Protein AF-A0A6V8HAI7-F1 (afdb_monomer_lite)

Sequence (210 aa):
MGDTAFWTPELFMAELDNLRDVLGIENFDLLGYSWGGMLAAHPVSLTRWMKSTNELLKGLPAEIQETIRVCEEEDKTHSSEFEAAANEFNKRFSCRLDTTPRELIAAIQDATKDPTVQMTMFGLSDFNVTGSLRTLSLEDDLKKLTAEVVPGGILLMNGYFDVAQDDCMLPFFTEPSAKVKWIRFGLSSHCPQLEETEKFVTALGKFLQD

Foldseek 3Di:
DDDLVQLDLVNVVVVVVVVCVVVVPPDDDQDAADVGVCSVLVFDALVLLLVLLVVLLVVDPPVLSVLCVVCVVVVVCVDPSVVVSLVVSCCQAPWVDPDDDPVVVVVVVVCVVPVRNVCAAARDHSNDGPHPCNHDGPLLSLQVQECVNCVLFEEAEAEPRHSCDCSNCVSNCPRYNGDYDYDYHDQGHSPCCVRVVVVVCVSVVVSVVD

Structure (mmCIF, N/CA/C/O backbone):
data_AF-A0A6V8HAI7-F1
#
_entry.id   AF-A0A6V8HAI7-F1
#
loop_
_atom_site.group_PDB
_atom_site.id
_atom_site.type_symbol
_atom_site.label_atom_id
_atom_site.label_alt_id
_atom_site.label_comp_id
_atom_site.label_asym_id
_atom_site.label_entity_id
_atom_site.label_seq_id
_atom_site.pdbx_PDB_ins_code
_atom_site.Cartn_x
_atom_site.Cartn_y
_atom_site.Cartn_z
_atom_site.occupancy
_atom_site.B_iso_or_equiv
_atom_site.auth_seq_id
_atom_site.auth_comp_id
_atom_site.auth_asym_id
_atom_site.auth_atom_id
_atom_site.pdbx_PDB_model_num
ATOM 1 N N . MET A 1 1 ? -6.303 -12.133 -18.168 1.00 70.50 1 MET A N 1
ATOM 2 C CA . MET A 1 1 ? -7.129 -11.086 -17.530 1.00 70.50 1 MET A CA 1
ATOM 3 C C . MET A 1 1 ? -8.468 -11.716 -17.179 1.00 70.50 1 MET A C 1
ATOM 5 O O . MET A 1 1 ? -8.999 -12.436 -18.016 1.00 70.50 1 MET A O 1
ATOM 9 N N . GLY A 1 2 ? -8.933 -11.551 -15.946 1.00 87.38 2 GLY A N 1
ATOM 10 C CA . GLY A 1 2 ? -10.200 -12.079 -15.434 1.00 87.38 2 GLY A CA 1
ATOM 11 C C . GLY A 1 2 ? -11.368 -11.107 -15.626 1.00 87.38 2 GLY A C 1
ATOM 12 O O . GLY A 1 2 ? -11.238 -10.095 -16.311 1.00 87.38 2 GLY A O 1
ATOM 13 N N . ASP A 1 3 ? -12.514 -11.429 -15.024 1.00 94.06 3 ASP A N 1
ATOM 14 C CA . ASP A 1 3 ? -13.743 -10.631 -15.113 1.00 94.06 3 ASP A CA 1
ATOM 15 C C . ASP A 1 3 ? -13.700 -9.416 -14.169 1.00 94.06 3 ASP A C 1
ATOM 17 O O . ASP A 1 3 ? -13.734 -9.556 -12.946 1.00 94.06 3 ASP A O 1
ATOM 21 N N . THR A 1 4 ? -13.642 -8.210 -14.740 1.00 92.56 4 THR A N 1
ATOM 22 C CA . THR A 1 4 ? -13.599 -6.948 -13.985 1.00 92.56 4 THR A CA 1
ATOM 23 C C . THR A 1 4 ? -14.922 -6.590 -13.310 1.00 92.56 4 THR A C 1
ATOM 25 O O . THR A 1 4 ? -14.922 -5.738 -12.428 1.00 92.56 4 THR A O 1
ATOM 28 N N . ALA A 1 5 ? -16.046 -7.179 -13.731 1.00 93.81 5 ALA A N 1
ATOM 29 C CA . ALA A 1 5 ? -17.335 -7.000 -13.062 1.00 93.81 5 ALA A CA 1
ATOM 30 C C . ALA A 1 5 ? -17.474 -7.920 -11.839 1.00 93.81 5 ALA A C 1
ATOM 32 O O . ALA A 1 5 ? -18.237 -7.614 -10.926 1.00 93.81 5 ALA A O 1
ATOM 33 N N . PHE A 1 6 ? -16.731 -9.029 -11.817 1.00 96.12 6 PHE A N 1
ATOM 34 C CA . PHE A 1 6 ? -16.677 -9.947 -10.685 1.00 96.12 6 PHE A CA 1
ATOM 35 C C . PHE A 1 6 ? -15.671 -9.477 -9.625 1.00 96.12 6 PHE A C 1
ATOM 37 O O . PHE A 1 6 ? -16.020 -9.331 -8.455 1.00 96.12 6 PHE A O 1
ATOM 44 N N . TRP A 1 7 ? -14.430 -9.199 -10.035 1.00 95.44 7 TRP A N 1
ATOM 45 C CA . TRP A 1 7 ? -13.347 -8.804 -9.132 1.00 95.44 7 TRP A CA 1
ATOM 46 C C . TRP A 1 7 ? -13.456 -7.329 -8.728 1.00 95.44 7 TRP A C 1
ATOM 48 O O . TRP A 1 7 ? -12.935 -6.438 -9.404 1.00 95.44 7 TRP A O 1
ATOM 58 N N . THR A 1 8 ? -14.143 -7.085 -7.613 1.00 92.31 8 THR A N 1
ATOM 59 C CA . THR A 1 8 ? -14.493 -5.749 -7.107 1.00 92.31 8 THR A CA 1
ATOM 60 C C . THR A 1 8 ? -14.122 -5.593 -5.627 1.00 92.31 8 THR A C 1
ATOM 62 O O . THR A 1 8 ? -14.069 -6.594 -4.912 1.00 92.31 8 THR A O 1
ATOM 65 N N . PRO A 1 9 ? -13.861 -4.368 -5.131 1.00 90.44 9 PRO A N 1
ATOM 66 C CA . PRO A 1 9 ? -13.681 -4.129 -3.695 1.00 90.44 9 PRO A CA 1
ATOM 67 C C . PRO A 1 9 ? -14.856 -4.657 -2.857 1.00 90.44 9 PRO A C 1
ATOM 69 O O . PRO A 1 9 ? -14.648 -5.255 -1.802 1.00 90.44 9 PRO A O 1
ATOM 72 N N . GLU A 1 10 ? -16.082 -4.506 -3.361 1.00 91.06 10 GLU A N 1
ATOM 73 C CA . GLU A 1 10 ? -17.314 -4.949 -2.708 1.00 91.06 10 GLU A CA 1
ATOM 74 C C . GLU A 1 10 ? -17.349 -6.469 -2.501 1.00 91.06 10 GLU A C 1
ATOM 76 O O . GLU A 1 10 ? -17.837 -6.928 -1.468 1.00 91.06 10 GLU A O 1
ATOM 81 N N . LEU A 1 11 ? -16.790 -7.253 -3.434 1.00 95.06 11 LEU A N 1
ATOM 82 C CA . LEU A 1 11 ? -16.655 -8.704 -3.278 1.00 95.06 11 LEU A CA 1
ATOM 83 C C . LEU A 1 11 ? -15.816 -9.057 -2.041 1.00 95.06 11 LEU A C 1
ATOM 85 O O . LEU A 1 11 ? -16.226 -9.906 -1.252 1.00 95.06 11 LEU A O 1
ATOM 89 N N . PHE A 1 12 ? -14.669 -8.400 -1.849 1.00 94.62 12 PHE A N 1
ATOM 90 C CA . PHE A 1 12 ? -13.782 -8.688 -0.715 1.00 94.62 12 PHE A CA 1
ATOM 91 C C . PHE A 1 12 ? -14.348 -8.185 0.616 1.00 94.62 12 PHE A C 1
ATOM 93 O O . PHE A 1 12 ? -14.141 -8.822 1.646 1.00 94.62 12 PHE A O 1
ATOM 100 N N . MET A 1 13 ? -15.105 -7.082 0.608 1.00 91.75 13 MET A N 1
ATOM 101 C CA . MET A 1 13 ? -15.837 -6.638 1.800 1.00 91.75 13 MET A CA 1
ATOM 102 C C . MET A 1 13 ? -16.928 -7.641 2.191 1.00 91.75 13 MET A C 1
ATOM 104 O O . MET A 1 13 ? -17.030 -8.005 3.360 1.00 91.75 13 MET A O 1
ATOM 108 N N . ALA A 1 14 ? -17.683 -8.158 1.215 1.00 95.50 14 ALA A N 1
ATOM 109 C CA . ALA A 1 14 ? -18.679 -9.199 1.461 1.00 95.50 14 ALA A CA 1
ATOM 110 C C . ALA A 1 14 ? -18.043 -10.513 1.952 1.00 95.50 14 ALA A C 1
ATOM 112 O O . ALA A 1 14 ? -18.618 -11.199 2.797 1.00 95.50 14 ALA A O 1
ATOM 113 N N . GLU A 1 15 ? -16.851 -10.865 1.459 1.00 96.94 15 GLU A N 1
ATOM 114 C CA . GLU A 1 15 ? -16.087 -12.017 1.950 1.00 96.94 15 GLU A CA 1
ATOM 115 C C . GLU A 1 15 ? -15.651 -11.835 3.412 1.00 96.94 15 GLU A C 1
ATOM 117 O O . GLU A 1 15 ? -15.816 -12.759 4.214 1.00 96.94 15 GLU A O 1
ATOM 122 N N . LEU A 1 16 ? -15.153 -10.649 3.779 1.00 94.94 16 LEU A N 1
ATOM 123 C CA . LEU A 1 16 ? -14.789 -10.320 5.159 1.00 94.94 16 LEU A CA 1
ATOM 124 C C . LEU A 1 16 ? -16.003 -10.388 6.097 1.00 94.94 16 LEU A C 1
ATOM 126 O O . LEU A 1 16 ? -15.910 -10.985 7.171 1.00 94.94 16 LEU A O 1
ATOM 130 N N . ASP A 1 17 ? -17.140 -9.823 5.686 1.00 94.75 17 ASP A N 1
ATOM 131 C CA . ASP A 1 17 ? -18.388 -9.891 6.451 1.00 94.75 17 ASP A CA 1
ATOM 132 C C . ASP A 1 17 ? -18.853 -11.343 6.633 1.00 94.75 17 ASP A C 1
ATOM 134 O O . ASP A 1 17 ? -19.148 -11.765 7.751 1.00 94.75 17 ASP A O 1
ATOM 138 N N . ASN A 1 18 ? -18.822 -12.151 5.570 1.00 97.94 18 ASN A N 1
ATOM 139 C CA . ASN A 1 18 ? -19.161 -13.571 5.650 1.00 97.94 18 ASN A CA 1
ATOM 140 C C . ASN A 1 18 ? -18.220 -14.343 6.592 1.00 97.94 18 ASN A C 1
ATOM 142 O O . ASN A 1 18 ? -18.676 -15.176 7.377 1.00 97.94 18 ASN A O 1
ATOM 146 N N . LEU A 1 19 ? -16.910 -14.080 6.540 1.00 97.56 19 LEU A N 1
ATOM 147 C CA . LEU A 1 19 ? -15.941 -14.711 7.440 1.00 97.56 19 LEU A CA 1
ATOM 148 C C . LEU A 1 19 ? -16.248 -14.372 8.903 1.00 97.56 19 LEU A C 1
ATOM 150 O O . LEU A 1 19 ? -16.238 -15.258 9.761 1.00 97.56 19 LEU A O 1
ATOM 154 N N . ARG A 1 20 ? -16.543 -13.100 9.179 1.00 96.69 20 ARG A N 1
ATOM 155 C CA . ARG A 1 20 ? -16.909 -12.613 10.509 1.00 96.69 20 ARG A CA 1
ATOM 156 C C . ARG A 1 20 ? -18.148 -13.328 11.045 1.00 96.69 20 ARG A C 1
ATOM 158 O O . ARG A 1 20 ? -18.124 -13.816 12.178 1.00 96.69 20 ARG A O 1
ATOM 165 N N . ASP A 1 21 ? -19.185 -13.434 10.221 1.00 97.56 21 ASP A N 1
ATOM 166 C CA . ASP A 1 21 ? -20.454 -14.064 10.586 1.00 97.56 21 ASP A CA 1
ATOM 167 C C . ASP A 1 21 ? -20.279 -15.563 10.871 1.00 97.56 21 ASP A C 1
ATOM 169 O O . ASP A 1 21 ? -20.782 -16.073 11.873 1.00 97.56 21 ASP A O 1
ATOM 173 N N . VAL A 1 22 ? -19.506 -16.271 10.039 1.00 98.19 22 VAL A N 1
ATOM 174 C CA . VAL A 1 22 ? -19.215 -17.705 10.225 1.00 98.19 22 VAL A CA 1
ATOM 175 C C . VAL A 1 22 ? -18.407 -17.964 11.498 1.00 98.19 22 VAL A C 1
ATOM 177 O O . VAL A 1 22 ? -18.636 -18.969 12.176 1.00 98.19 22 VAL A O 1
ATOM 180 N N . LEU A 1 23 ? -17.465 -17.081 11.835 1.00 98.19 23 LEU A N 1
ATOM 181 C CA . LEU A 1 23 ? -16.645 -17.205 13.041 1.00 98.19 23 LEU A CA 1
ATOM 182 C C . LEU A 1 23 ? -17.338 -16.674 14.307 1.00 98.19 23 LEU A C 1
ATOM 184 O O . LEU A 1 23 ? -16.833 -16.906 15.406 1.00 98.19 23 LEU A O 1
ATOM 188 N N . GLY A 1 24 ? -18.477 -15.984 14.177 1.00 97.94 24 GLY A N 1
ATOM 189 C CA . GLY A 1 24 ? -19.199 -15.379 15.299 1.00 97.94 24 GLY A CA 1
ATOM 190 C C . GLY A 1 24 ? -18.424 -14.244 15.978 1.00 97.94 24 GLY A C 1
ATOM 191 O O . GLY A 1 24 ? -18.507 -14.084 17.196 1.00 97.94 24 GLY A O 1
ATOM 192 N N . ILE A 1 25 ? -17.627 -13.490 15.216 1.00 97.31 25 ILE A N 1
ATOM 193 C CA . ILE A 1 25 ? -16.790 -12.404 15.741 1.00 97.31 25 ILE A CA 1
ATOM 194 C C . ILE A 1 25 ? -17.560 -11.088 15.638 1.00 97.31 25 ILE A C 1
ATOM 196 O O . ILE A 1 25 ? -17.623 -10.483 14.582 1.00 97.31 25 ILE A O 1
ATOM 200 N N . GLU A 1 26 ? -18.141 -10.602 16.729 1.00 93.81 26 GLU A N 1
ATOM 201 C CA . GLU A 1 26 ? -18.889 -9.333 16.679 1.00 93.81 26 GLU A CA 1
ATOM 202 C C . GLU A 1 26 ? -17.979 -8.100 16.763 1.00 93.81 26 GLU A C 1
ATOM 204 O O . GLU A 1 26 ? -18.241 -7.087 16.122 1.00 93.81 26 GLU A O 1
ATOM 209 N N . ASN A 1 27 ? -16.896 -8.194 17.539 1.00 92.38 27 ASN A N 1
ATOM 210 C CA . ASN A 1 27 ? -15.954 -7.104 17.782 1.00 92.38 27 ASN A CA 1
ATOM 211 C C . ASN A 1 27 ? -14.538 -7.574 17.457 1.00 92.38 27 ASN A C 1
ATOM 213 O O . ASN A 1 27 ? -14.131 -8.654 17.893 1.00 92.38 27 ASN A O 1
ATOM 217 N N . PHE A 1 28 ? -13.795 -6.771 16.702 1.00 94.38 28 PHE A N 1
ATOM 218 C CA . PHE A 1 28 ? -12.446 -7.100 16.260 1.00 94.38 28 PHE A CA 1
ATOM 219 C C . PHE A 1 28 ? -11.640 -5.839 15.957 1.00 94.38 28 PHE A C 1
ATOM 221 O O . PHE A 1 28 ? -12.198 -4.809 15.580 1.00 94.38 28 PHE A O 1
ATOM 228 N N . ASP A 1 29 ? -10.322 -5.966 16.062 1.00 95.12 29 ASP A N 1
ATOM 229 C CA . ASP A 1 29 ? -9.376 -5.025 15.476 1.00 95.12 29 ASP A CA 1
ATOM 230 C C . ASP A 1 29 ? -9.030 -5.480 14.054 1.00 95.12 29 ASP A C 1
ATOM 232 O O . ASP A 1 29 ? -8.824 -6.672 13.804 1.00 95.12 29 ASP A O 1
ATOM 236 N N . LEU A 1 30 ? -8.945 -4.538 13.113 1.00 94.88 30 LEU A N 1
ATOM 237 C CA . LEU A 1 30 ? -8.619 -4.825 11.717 1.00 94.88 30 LEU A CA 1
ATOM 238 C C . LEU A 1 30 ? -7.236 -4.276 11.362 1.00 94.88 30 LEU A C 1
ATOM 240 O O . LEU A 1 30 ? -7.028 -3.065 11.322 1.00 94.88 30 LEU A O 1
ATOM 244 N N . LEU A 1 31 ? -6.293 -5.172 11.061 1.00 95.88 31 LEU A N 1
ATOM 245 C CA . LEU A 1 31 ? -4.986 -4.815 10.512 1.00 95.88 31 LEU A CA 1
ATOM 246 C C . LEU A 1 31 ? -4.970 -5.086 9.007 1.00 95.88 31 LEU A C 1
ATOM 248 O O . LEU A 1 31 ? -4.925 -6.237 8.577 1.00 95.88 31 LEU A O 1
ATOM 252 N N . GLY A 1 32 ? -4.966 -4.019 8.213 1.00 94.62 32 GLY A N 1
ATOM 253 C CA . GLY A 1 32 ? -4.795 -4.094 6.767 1.00 94.62 32 GLY A CA 1
ATOM 254 C C . GLY A 1 32 ? -3.367 -3.754 6.340 1.00 94.62 32 GLY A C 1
ATOM 255 O O . GLY A 1 32 ? -2.756 -2.824 6.863 1.00 94.62 32 GLY A O 1
ATOM 256 N N . TYR A 1 33 ? -2.842 -4.494 5.365 1.00 93.69 33 TYR A N 1
ATOM 257 C CA . TYR A 1 33 ? -1.524 -4.273 4.769 1.00 93.69 33 TYR A CA 1
ATOM 258 C C . TYR A 1 33 ? -1.656 -4.027 3.264 1.00 93.69 33 TYR A C 1
ATOM 260 O O . TYR A 1 33 ? -2.354 -4.784 2.587 1.00 93.69 33 TYR A O 1
ATOM 268 N N . SER A 1 34 ? -0.988 -2.996 2.736 1.00 92.69 34 SER A N 1
ATOM 269 C CA . SER A 1 34 ? -1.050 -2.629 1.312 1.00 92.69 34 SER A CA 1
ATOM 270 C C . SER A 1 34 ? -2.505 -2.475 0.825 1.00 92.69 34 SER A C 1
ATOM 272 O O . SER A 1 34 ? -3.281 -1.755 1.459 1.00 92.69 34 SER A O 1
ATOM 274 N N . TRP A 1 35 ? -2.913 -3.190 -0.231 1.00 91.56 35 TRP A N 1
ATOM 275 C CA . TRP A 1 35 ? -4.309 -3.306 -0.673 1.00 91.56 35 TRP A CA 1
ATOM 276 C C . TRP A 1 35 ? -5.284 -3.601 0.477 1.00 91.56 35 TRP A C 1
ATOM 278 O O . TRP A 1 35 ? -6.339 -2.981 0.557 1.00 91.56 35 TRP A O 1
ATOM 288 N N . GLY A 1 36 ? -4.922 -4.479 1.416 1.00 92.12 36 GLY A N 1
ATOM 289 C CA . GLY A 1 36 ? -5.759 -4.784 2.577 1.00 92.12 36 GLY A CA 1
ATOM 290 C C . GLY A 1 36 ? -5.959 -3.587 3.512 1.00 92.12 36 GLY A C 1
ATOM 291 O O . GLY A 1 36 ? -7.006 -3.476 4.136 1.00 92.12 36 GLY A O 1
ATOM 292 N N . GLY A 1 37 ? -4.991 -2.667 3.593 1.00 89.94 37 GLY A N 1
ATOM 293 C CA . GLY A 1 37 ? -5.135 -1.401 4.323 1.00 89.94 37 GLY A CA 1
ATOM 294 C C . GLY A 1 37 ? -6.094 -0.442 3.623 1.00 89.94 37 GLY A C 1
ATOM 295 O O . GLY A 1 37 ? -6.936 0.180 4.271 1.00 89.94 37 GLY A O 1
ATOM 296 N N . MET A 1 38 ? -6.012 -0.381 2.293 1.00 86.38 38 MET A N 1
ATOM 297 C CA . MET A 1 38 ? -6.945 0.399 1.480 1.00 86.38 38 MET A CA 1
ATOM 298 C C . MET A 1 38 ? -8.375 -0.152 1.571 1.00 86.38 38 MET A C 1
ATOM 300 O O . MET A 1 38 ? -9.329 0.608 1.709 1.00 86.38 38 MET A O 1
ATOM 304 N N . LEU A 1 39 ? -8.522 -1.479 1.558 1.00 86.62 39 LEU A N 1
ATOM 305 C CA . LEU A 1 39 ? -9.804 -2.155 1.730 1.00 86.62 39 LEU A CA 1
ATOM 306 C C . LEU A 1 39 ? -10.378 -1.917 3.137 1.00 86.62 39 LEU A C 1
ATOM 308 O O . LEU A 1 39 ? -11.538 -1.546 3.266 1.00 86.62 39 LEU A O 1
ATOM 312 N N . ALA A 1 40 ? -9.554 -2.060 4.182 1.00 84.00 40 ALA A N 1
ATOM 313 C CA . ALA A 1 40 ? -9.970 -1.936 5.581 1.00 84.00 40 ALA A CA 1
ATOM 314 C C . ALA A 1 40 ? -10.548 -0.561 5.932 1.00 84.00 40 ALA A C 1
ATOM 316 O O . ALA A 1 40 ? -11.531 -0.463 6.660 1.00 84.00 40 ALA A O 1
ATOM 317 N N . ALA A 1 41 ? -9.936 0.507 5.429 1.00 73.69 41 ALA A N 1
ATOM 318 C CA . ALA A 1 41 ? -10.437 1.855 5.663 1.00 73.69 41 ALA A CA 1
ATOM 319 C C . ALA A 1 41 ? -11.530 2.252 4.647 1.00 73.69 41 ALA A C 1
ATOM 321 O O . ALA A 1 41 ? -12.191 3.274 4.836 1.00 73.69 41 ALA A O 1
ATOM 322 N N . HIS A 1 42 ? -11.676 1.492 3.553 1.00 66.75 42 HIS A N 1
ATOM 323 C CA . HIS A 1 42 ? -12.449 1.823 2.355 1.00 66.75 42 HIS A CA 1
ATOM 324 C C . HIS A 1 42 ? -11.940 2.969 1.427 1.00 66.75 42 HIS A C 1
ATOM 326 O O . HIS A 1 42 ? -12.660 3.290 0.478 1.00 66.75 42 HIS A O 1
ATOM 332 N N . PRO A 1 43 ? -10.745 3.592 1.577 1.00 62.06 43 PRO A N 1
ATOM 333 C CA . PRO A 1 43 ? -10.225 4.574 0.645 1.00 62.06 43 PRO A CA 1
ATOM 334 C C . PRO A 1 43 ? -9.166 3.965 -0.262 1.00 62.06 43 PRO A C 1
ATOM 336 O O . PRO A 1 43 ? -8.175 3.355 0.139 1.00 62.06 43 PRO A O 1
ATOM 339 N N . VAL A 1 44 ? -9.336 4.218 -1.539 1.00 65.81 44 VAL A N 1
ATOM 340 C CA . VAL A 1 44 ? -8.359 3.843 -2.536 1.00 65.81 44 VAL A CA 1
ATOM 341 C C . VAL A 1 44 ? -8.250 5.031 -3.466 1.00 65.81 44 VAL A C 1
ATOM 343 O O . VAL A 1 44 ? -9.274 5.457 -3.969 1.00 65.81 44 VAL A O 1
ATOM 346 N N . SER A 1 45 ? -7.055 5.570 -3.691 1.00 83.19 45 SER A N 1
ATOM 347 C CA . SER A 1 45 ? -6.803 6.546 -4.756 1.00 83.19 45 SER A CA 1
ATOM 348 C C . SER A 1 45 ? -5.622 6.064 -5.573 1.00 83.19 45 SER A C 1
ATOM 350 O O . SER A 1 45 ? -4.474 6.433 -5.312 1.00 83.19 45 SER A O 1
ATOM 352 N N . LEU A 1 46 ? -5.888 5.203 -6.561 1.00 87.44 46 LEU A N 1
ATOM 353 C CA . LEU A 1 46 ? -4.808 4.696 -7.417 1.00 87.44 46 LEU A CA 1
ATOM 354 C C . LEU A 1 46 ? -4.201 5.807 -8.267 1.00 87.44 46 LEU A C 1
ATOM 356 O O . LEU A 1 46 ? -3.027 5.736 -8.611 1.00 87.44 46 LEU A O 1
ATOM 360 N N . THR A 1 47 ? -4.951 6.874 -8.535 1.00 87.38 47 THR A N 1
ATOM 361 C CA . THR A 1 47 ? -4.412 8.081 -9.166 1.00 87.38 47 THR A CA 1
ATOM 362 C C . THR A 1 47 ? -3.310 8.707 -8.309 1.00 87.38 47 THR A C 1
ATOM 364 O O . THR A 1 47 ? -2.241 9.042 -8.825 1.00 87.38 47 THR A O 1
ATOM 367 N N . ARG A 1 48 ? -3.535 8.848 -6.994 1.00 89.81 48 ARG A N 1
ATOM 368 C CA . ARG A 1 48 ? -2.527 9.387 -6.071 1.00 89.81 48 ARG A CA 1
ATOM 369 C C . ARG A 1 48 ? -1.366 8.416 -5.876 1.00 89.81 48 ARG A C 1
ATOM 371 O O . ARG A 1 48 ? -0.216 8.850 -5.904 1.00 89.81 48 ARG A O 1
ATOM 378 N N . TRP A 1 49 ? -1.667 7.123 -5.758 1.00 91.81 49 TRP A N 1
ATOM 379 C CA . TRP A 1 49 ? -0.669 6.056 -5.701 1.00 91.81 49 TRP A CA 1
ATOM 380 C C . TRP A 1 49 ? 0.286 6.121 -6.891 1.00 91.81 49 TRP A C 1
ATOM 382 O O . TRP A 1 49 ? 1.480 6.329 -6.700 1.00 91.81 49 TRP A O 1
ATOM 392 N N . MET A 1 50 ? -0.250 6.050 -8.115 1.00 92.50 50 MET A N 1
ATOM 393 C CA . MET A 1 50 ? 0.533 6.098 -9.349 1.00 92.50 50 MET A CA 1
ATOM 394 C C . MET A 1 50 ? 1.342 7.386 -9.459 1.00 92.50 50 MET A C 1
ATOM 396 O O . MET A 1 50 ? 2.503 7.343 -9.851 1.00 92.50 50 MET A O 1
ATOM 400 N N . LYS A 1 51 ? 0.775 8.540 -9.089 1.00 92.38 51 LYS A N 1
ATOM 401 C CA . LYS A 1 51 ? 1.534 9.798 -9.050 1.00 92.38 51 LYS A CA 1
ATOM 402 C C . LYS A 1 51 ? 2.747 9.668 -8.124 1.00 92.38 51 LYS A C 1
ATOM 404 O O . LYS A 1 51 ? 3.857 9.995 -8.531 1.00 92.38 51 LYS A O 1
ATOM 409 N N . SER A 1 52 ? 2.545 9.175 -6.905 1.00 93.31 52 SER A N 1
ATOM 410 C CA . SER A 1 52 ? 3.615 9.010 -5.920 1.00 93.31 52 SER A CA 1
ATOM 411 C C . SER A 1 52 ? 4.696 8.031 -6.383 1.00 93.31 52 SER A C 1
ATOM 413 O O . SER A 1 52 ? 5.887 8.326 -6.300 1.00 93.31 52 SER A O 1
ATOM 415 N N . THR A 1 53 ? 4.305 6.872 -6.903 1.00 95.19 53 THR A N 1
ATOM 416 C CA . THR A 1 53 ? 5.242 5.832 -7.345 1.00 95.19 53 THR A CA 1
ATOM 417 C C . THR A 1 53 ? 5.996 6.245 -8.609 1.00 95.19 53 THR A C 1
ATOM 419 O O . THR A 1 53 ? 7.185 5.949 -8.721 1.00 95.19 53 THR A O 1
ATOM 422 N N . ASN A 1 54 ? 5.384 7.031 -9.501 1.00 95.75 54 ASN A N 1
ATOM 423 C CA . ASN A 1 54 ? 6.087 7.664 -10.622 1.00 95.75 54 ASN A CA 1
ATOM 424 C C . ASN A 1 54 ? 7.106 8.722 -10.161 1.00 95.75 54 ASN A C 1
ATOM 426 O O . ASN A 1 54 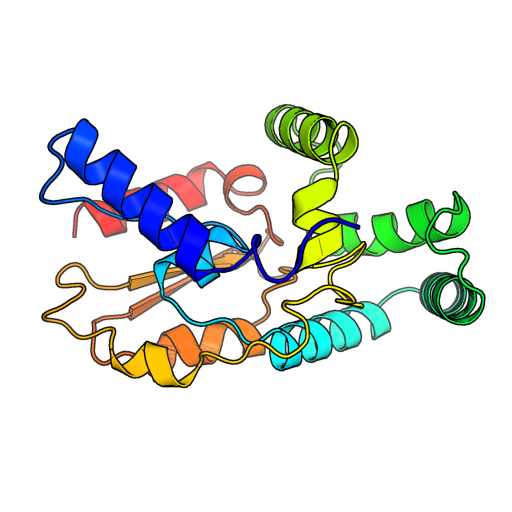? 8.170 8.837 -10.766 1.00 95.75 54 ASN A O 1
ATOM 430 N N . GLU A 1 55 ? 6.844 9.478 -9.088 1.00 96.69 55 GLU A N 1
ATOM 431 C CA . GLU A 1 55 ? 7.865 10.374 -8.517 1.00 96.69 55 GLU A CA 1
ATOM 432 C C . GLU A 1 55 ? 9.046 9.594 -7.917 1.00 96.69 55 GLU A C 1
ATOM 434 O O . GLU A 1 55 ? 10.198 9.987 -8.103 1.00 96.69 55 GLU A O 1
ATOM 439 N N . LEU A 1 56 ? 8.793 8.455 -7.263 1.00 97.00 56 LEU A N 1
ATOM 440 C CA . LEU A 1 56 ? 9.861 7.564 -6.790 1.00 97.00 56 LEU A CA 1
ATOM 441 C C . LEU A 1 56 ? 10.668 6.966 -7.950 1.00 97.00 56 LEU A C 1
ATOM 443 O O . LEU A 1 56 ? 11.897 6.895 -7.876 1.00 97.00 56 LEU A O 1
ATOM 447 N N . LEU A 1 57 ? 9.992 6.583 -9.038 1.00 97.00 57 LEU A N 1
ATOM 448 C CA . LEU A 1 57 ? 10.616 6.027 -10.238 1.00 97.00 57 LEU A CA 1
ATOM 449 C C . LEU A 1 57 ? 11.641 6.998 -10.847 1.00 97.00 57 LEU A C 1
ATOM 451 O O . LEU A 1 57 ? 12.738 6.578 -11.216 1.00 97.00 57 LEU A O 1
ATOM 455 N N . LYS A 1 58 ? 11.345 8.305 -10.856 1.00 96.88 58 LYS A N 1
ATOM 456 C CA . LYS A 1 58 ? 12.277 9.356 -11.315 1.00 96.88 58 LYS A CA 1
ATOM 457 C C . LYS A 1 58 ? 13.576 9.428 -10.507 1.00 96.88 58 LYS A C 1
ATOM 459 O O . LYS A 1 58 ? 14.560 9.989 -10.988 1.00 96.88 58 LYS A O 1
ATOM 464 N N . GLY A 1 59 ? 13.591 8.883 -9.289 1.00 95.69 59 GLY A N 1
ATOM 465 C CA . GLY A 1 59 ? 14.777 8.797 -8.437 1.00 95.69 59 GLY A CA 1
ATOM 466 C C . GLY A 1 59 ? 15.721 7.636 -8.773 1.00 95.69 59 GLY A C 1
ATOM 467 O O . GLY A 1 59 ? 16.811 7.562 -8.202 1.00 95.69 59 GLY A O 1
ATOM 468 N N . LEU A 1 60 ? 15.335 6.720 -9.667 1.00 96.94 60 LEU A N 1
ATOM 469 C CA . LEU A 1 60 ? 16.183 5.601 -10.093 1.00 96.94 60 LEU A CA 1
ATOM 470 C C . LEU A 1 60 ? 17.252 6.036 -11.113 1.00 96.94 60 LEU A C 1
ATOM 472 O O . LEU A 1 60 ? 17.161 7.123 -11.681 1.00 96.94 60 LEU A O 1
ATOM 476 N N . PRO A 1 61 ? 18.277 5.211 -11.398 1.00 98.19 61 PRO A N 1
ATOM 477 C CA . PRO A 1 61 ? 19.199 5.482 -12.500 1.00 98.19 61 PRO A CA 1
ATOM 478 C C . PRO A 1 61 ? 18.463 5.647 -13.839 1.00 98.19 61 PRO A C 1
ATOM 480 O O . PRO A 1 61 ? 17.521 4.910 -14.122 1.00 98.19 61 PRO A O 1
ATOM 483 N N . ALA A 1 62 ? 18.920 6.580 -14.680 1.00 98.06 62 ALA A N 1
ATOM 484 C CA . ALA A 1 62 ? 18.257 6.916 -15.946 1.00 98.06 62 ALA A CA 1
ATOM 485 C C . ALA A 1 62 ? 18.075 5.707 -16.887 1.00 98.06 62 ALA A C 1
ATOM 487 O O . ALA A 1 62 ? 17.052 5.596 -17.548 1.00 98.06 62 ALA A O 1
ATOM 488 N N . GLU A 1 63 ? 19.032 4.775 -16.905 1.00 97.94 63 GLU A N 1
ATOM 489 C CA . GLU A 1 63 ? 18.949 3.531 -17.686 1.00 97.94 63 GLU A CA 1
ATOM 490 C C . GLU A 1 63 ? 17.787 2.628 -17.242 1.00 97.94 63 GLU A C 1
ATOM 492 O O . GLU A 1 63 ? 17.096 2.046 -18.075 1.00 97.94 63 GLU A O 1
ATOM 497 N N . ILE A 1 64 ? 17.531 2.549 -15.932 1.00 98.00 64 ILE A N 1
ATOM 498 C CA . ILE A 1 64 ? 16.425 1.763 -15.371 1.00 98.00 64 ILE A CA 1
ATOM 499 C C . ILE A 1 64 ? 15.086 2.416 -15.715 1.00 98.00 64 ILE A C 1
ATOM 501 O O . ILE A 1 64 ? 14.161 1.726 -16.137 1.00 98.00 64 ILE A O 1
ATOM 505 N N . GLN A 1 65 ? 14.998 3.745 -15.588 1.00 98.06 65 GLN A N 1
ATOM 506 C CA . GLN A 1 65 ? 13.804 4.502 -15.979 1.00 98.06 65 GLN A CA 1
ATOM 507 C C . GLN A 1 65 ? 13.477 4.301 -17.463 1.00 98.06 65 GLN A C 1
ATOM 509 O O . GLN A 1 65 ? 12.333 4.023 -17.813 1.00 98.06 65 GLN A O 1
ATOM 514 N N . GLU A 1 66 ? 14.489 4.400 -18.327 1.00 97.94 66 GLU A N 1
ATOM 515 C CA . GLU A 1 66 ? 14.324 4.223 -19.769 1.00 97.94 66 GLU A CA 1
ATOM 516 C C . GLU A 1 66 ? 13.928 2.788 -20.129 1.00 97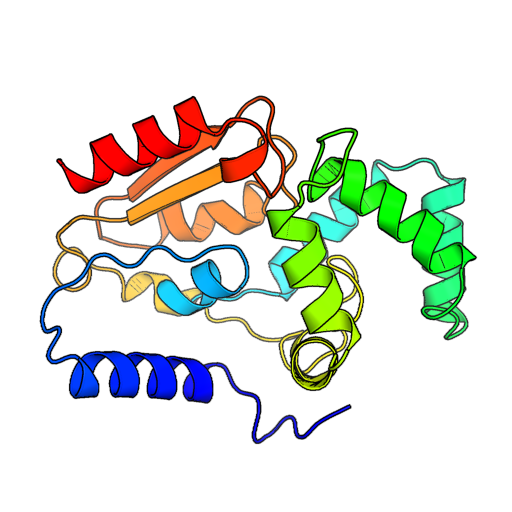.94 66 GLU A C 1
ATOM 518 O O . GLU A 1 66 ? 13.037 2.589 -20.950 1.00 97.94 66 GLU A O 1
ATOM 523 N N . THR A 1 67 ? 14.530 1.788 -19.475 1.00 98.12 67 THR A N 1
ATOM 524 C CA . THR A 1 67 ? 14.169 0.375 -19.671 1.00 98.12 67 THR A CA 1
ATOM 525 C C . THR A 1 67 ? 12.696 0.135 -19.352 1.00 98.12 67 THR A C 1
ATOM 527 O O . THR A 1 67 ? 11.994 -0.485 -20.151 1.00 98.12 67 THR A O 1
ATOM 530 N N . ILE A 1 68 ? 12.213 0.658 -18.219 1.00 97.06 68 ILE A N 1
ATOM 531 C CA . ILE A 1 68 ? 10.801 0.562 -17.826 1.00 97.06 68 ILE A CA 1
ATOM 532 C C . ILE A 1 68 ? 9.914 1.233 -18.876 1.00 97.06 68 ILE A C 1
ATOM 534 O O . ILE A 1 68 ? 9.028 0.576 -19.416 1.00 97.06 68 ILE A O 1
ATOM 538 N N . ARG A 1 69 ? 10.206 2.490 -19.233 1.00 96.62 69 ARG A N 1
ATOM 539 C CA . ARG A 1 69 ? 9.425 3.268 -20.207 1.00 96.62 69 ARG A CA 1
ATOM 540 C C . ARG A 1 69 ? 9.312 2.560 -21.559 1.00 96.62 69 ARG A C 1
ATOM 542 O O . ARG A 1 69 ? 8.212 2.407 -22.078 1.00 96.62 69 ARG A O 1
ATOM 549 N N . VAL A 1 70 ? 10.434 2.108 -22.124 1.00 97.31 70 VAL A N 1
ATOM 550 C CA . VAL A 1 70 ? 10.458 1.412 -23.423 1.00 97.31 70 VAL A CA 1
ATOM 551 C C . VAL A 1 70 ? 9.689 0.098 -23.349 1.00 97.31 70 VAL A C 1
ATOM 553 O O . VAL A 1 70 ? 8.914 -0.211 -24.250 1.00 97.31 70 VAL A O 1
ATOM 556 N N . CYS A 1 71 ? 9.858 -0.674 -22.274 1.00 97.00 71 CYS A N 1
ATOM 557 C CA . CYS A 1 71 ? 9.129 -1.928 -22.125 1.00 97.00 71 CYS A CA 1
ATOM 558 C C . CYS A 1 71 ? 7.616 -1.715 -21.997 1.00 97.00 71 CYS A C 1
ATOM 560 O O . CYS A 1 71 ? 6.854 -2.531 -22.505 1.00 97.00 71 CYS A O 1
ATOM 562 N N . GLU A 1 72 ? 7.171 -0.640 -21.348 1.00 94.25 72 GLU A N 1
ATOM 563 C CA . GLU A 1 72 ? 5.750 -0.288 -21.267 1.00 94.25 72 GLU A CA 1
ATOM 564 C C . GLU A 1 72 ? 5.193 0.193 -22.613 1.00 94.25 72 GLU A C 1
ATOM 566 O O . GLU A 1 72 ? 4.116 -0.242 -23.016 1.00 94.25 72 GLU A O 1
ATOM 571 N N . GLU A 1 73 ? 5.928 1.040 -23.336 1.00 95.00 73 GLU A N 1
ATOM 572 C CA . GLU A 1 73 ? 5.516 1.558 -24.649 1.00 95.00 73 GLU A CA 1
ATOM 573 C C . GLU A 1 73 ? 5.474 0.478 -25.739 1.00 95.00 73 GLU A C 1
ATOM 575 O O . GLU A 1 73 ? 4.637 0.541 -26.641 1.00 95.00 73 GLU A O 1
ATOM 580 N N . GLU A 1 74 ? 6.364 -0.512 -25.661 1.00 96.38 74 GLU A N 1
ATOM 581 C CA . GLU A 1 74 ? 6.483 -1.593 -26.644 1.00 96.38 74 GLU A CA 1
ATOM 582 C C . GLU A 1 74 ? 5.752 -2.886 -26.240 1.00 96.38 74 GLU A C 1
ATOM 584 O O . GLU A 1 74 ? 5.921 -3.904 -26.913 1.00 96.38 74 GLU A O 1
ATOM 589 N N . ASP A 1 75 ? 4.959 -2.869 -25.162 1.00 93.00 75 ASP A N 1
ATOM 590 C CA . ASP A 1 75 ? 4.235 -4.041 -24.633 1.00 93.00 75 ASP A CA 1
ATOM 591 C C . ASP A 1 75 ? 5.164 -5.240 -24.314 1.00 93.00 75 ASP A C 1
ATOM 593 O O . ASP A 1 75 ? 4.859 -6.411 -24.538 1.00 93.00 75 ASP A O 1
ATOM 597 N N . LYS A 1 76 ? 6.356 -4.938 -23.783 1.00 95.31 76 LYS A N 1
ATOM 598 C CA . LYS A 1 76 ? 7.405 -5.891 -23.367 1.00 95.31 76 LYS A CA 1
ATOM 599 C C . LYS A 1 76 ? 7.526 -6.007 -21.846 1.00 95.31 76 LYS A C 1
ATOM 601 O O . LYS A 1 76 ? 8.582 -6.366 -21.324 1.00 95.31 76 LYS A O 1
ATOM 606 N N . THR A 1 77 ? 6.452 -5.744 -21.113 1.00 91.75 77 THR A N 1
ATOM 607 C CA . THR A 1 77 ? 6.420 -5.807 -19.639 1.00 91.75 77 THR A CA 1
ATOM 608 C C . THR A 1 77 ? 6.578 -7.229 -19.077 1.00 91.75 77 THR A C 1
ATOM 610 O O . THR A 1 77 ? 6.828 -7.406 -17.891 1.00 91.75 77 THR A O 1
ATOM 613 N N . HIS A 1 78 ? 6.508 -8.257 -19.929 1.00 90.56 78 HIS A N 1
ATOM 614 C CA . HIS A 1 78 ? 6.816 -9.652 -19.586 1.00 90.56 78 HIS A CA 1
ATOM 615 C C . HIS A 1 78 ? 8.284 -10.051 -19.829 1.00 90.56 78 HIS A C 1
ATOM 617 O O . HIS A 1 78 ? 8.636 -11.220 -19.678 1.00 90.56 78 HIS A O 1
ATOM 623 N N . SER A 1 79 ? 9.129 -9.118 -20.269 1.00 95.44 79 SER A N 1
ATOM 624 C CA . SER A 1 79 ? 10.544 -9.381 -20.540 1.00 95.44 79 SER A CA 1
ATOM 625 C C . SER A 1 79 ? 11.371 -9.475 -19.254 1.00 95.44 79 SER A C 1
ATOM 627 O O . SER A 1 79 ? 11.051 -8.850 -18.240 1.00 95.44 79 SER A O 1
ATOM 629 N N . SER A 1 80 ? 12.480 -10.215 -19.315 1.00 96.19 80 SER A N 1
ATOM 630 C CA . SER A 1 80 ? 13.460 -10.281 -18.222 1.00 96.19 80 SER A CA 1
ATOM 631 C C . SER A 1 80 ? 14.075 -8.918 -17.896 1.00 96.19 80 SER A C 1
ATOM 633 O O . SER A 1 80 ? 14.459 -8.654 -16.760 1.00 96.19 80 SER A O 1
ATOM 635 N N . GLU A 1 81 ? 14.164 -8.046 -18.894 1.00 96.81 81 GLU A N 1
ATOM 636 C CA . GLU A 1 81 ? 14.691 -6.694 -18.808 1.00 96.81 81 GLU A CA 1
ATOM 637 C C . GLU A 1 81 ? 13.751 -5.797 -17.997 1.00 96.81 81 GLU A C 1
ATOM 639 O O . GLU A 1 81 ? 14.206 -5.101 -17.08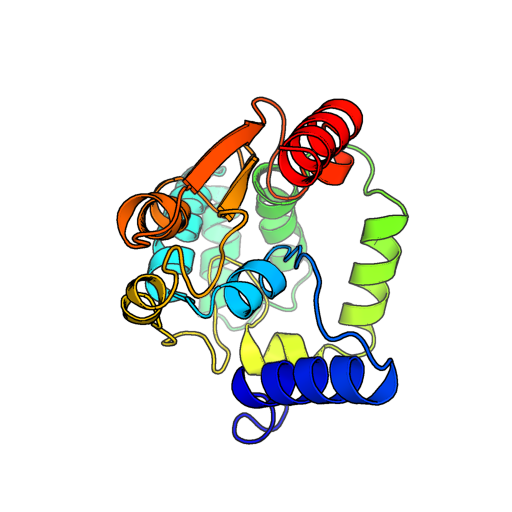6 1.00 96.81 81 GLU A O 1
ATOM 644 N N . PHE A 1 82 ? 12.441 -5.867 -18.261 1.00 96.44 82 PHE A N 1
ATOM 645 C CA . PHE A 1 82 ? 11.443 -5.181 -17.442 1.00 96.44 82 PHE A CA 1
ATOM 646 C C . PHE A 1 82 ? 11.434 -5.719 -16.012 1.00 96.44 82 PHE A C 1
ATOM 648 O O . PHE A 1 82 ? 11.452 -4.930 -15.071 1.00 96.44 82 PHE A O 1
ATOM 655 N N . GLU A 1 83 ? 11.455 -7.043 -15.834 1.00 94.56 83 GLU A N 1
ATOM 656 C CA . GLU A 1 83 ? 11.485 -7.662 -14.505 1.00 94.56 83 GLU A CA 1
ATOM 657 C C . GLU A 1 83 ? 12.708 -7.200 -13.700 1.00 94.56 83 GLU A C 1
ATOM 659 O O . GLU A 1 83 ? 12.575 -6.786 -12.546 1.00 94.56 83 GLU A O 1
ATOM 664 N N . ALA A 1 84 ? 13.896 -7.191 -14.311 1.00 96.25 84 ALA A N 1
ATOM 665 C CA . ALA A 1 84 ? 15.118 -6.714 -13.671 1.00 96.25 84 ALA A CA 1
ATOM 666 C C . ALA A 1 84 ? 15.024 -5.228 -13.283 1.00 96.25 84 ALA A C 1
ATOM 668 O O . ALA A 1 84 ? 15.399 -4.859 -12.167 1.00 96.25 84 ALA A O 1
ATOM 669 N N . ALA A 1 85 ? 14.491 -4.384 -14.168 1.00 96.81 85 ALA A N 1
ATOM 670 C CA . ALA A 1 85 ? 14.330 -2.955 -13.916 1.00 96.81 85 ALA A CA 1
ATOM 671 C C . ALA A 1 85 ? 13.277 -2.666 -12.827 1.00 96.81 85 ALA A C 1
ATOM 673 O O . ALA A 1 85 ? 13.535 -1.888 -11.905 1.00 96.81 85 ALA A O 1
ATOM 674 N N . ALA A 1 86 ? 12.127 -3.343 -12.864 1.00 95.38 86 ALA A N 1
ATOM 675 C CA . ALA A 1 86 ? 11.092 -3.258 -11.835 1.00 95.38 86 ALA A CA 1
ATOM 676 C C . ALA A 1 86 ? 11.597 -3.773 -10.476 1.00 95.38 86 ALA A C 1
ATOM 678 O O . ALA A 1 86 ? 11.276 -3.210 -9.430 1.00 95.38 86 ALA A O 1
ATOM 679 N N . ASN A 1 87 ? 12.459 -4.791 -10.464 1.00 94.38 87 ASN A N 1
ATOM 680 C CA . ASN A 1 87 ? 13.062 -5.286 -9.231 1.00 94.38 87 ASN A CA 1
ATOM 681 C C . ASN A 1 87 ? 13.991 -4.248 -8.573 1.00 94.38 87 ASN A C 1
ATOM 683 O O . ASN A 1 87 ? 14.069 -4.178 -7.348 1.00 94.38 87 ASN A O 1
ATOM 687 N N . GLU A 1 88 ? 14.660 -3.386 -9.345 1.00 96.50 88 GLU A N 1
ATOM 688 C CA . GLU A 1 88 ? 15.426 -2.271 -8.774 1.00 96.50 88 GLU A CA 1
ATOM 689 C C . GLU A 1 88 ? 14.522 -1.253 -8.057 1.00 96.50 88 GLU A C 1
ATOM 691 O O . GLU A 1 88 ? 14.907 -0.716 -7.012 1.00 96.50 88 GLU A O 1
ATOM 696 N N . PHE A 1 89 ? 13.303 -1.029 -8.549 1.00 96.94 89 PHE A N 1
ATOM 697 C CA . PHE A 1 89 ? 12.288 -0.261 -7.826 1.00 96.94 89 PHE A CA 1
ATOM 698 C C . PHE A 1 89 ? 11.867 -0.988 -6.535 1.00 96.94 89 PHE A C 1
ATOM 700 O O . PHE A 1 89 ? 11.955 -0.423 -5.440 1.00 96.94 89 PHE A O 1
ATOM 707 N N . ASN A 1 90 ? 11.509 -2.272 -6.635 1.00 94.75 90 ASN A N 1
ATOM 708 C CA . ASN A 1 90 ? 11.003 -3.069 -5.511 1.00 94.75 90 ASN A CA 1
ATOM 709 C C . ASN A 1 90 ? 12.015 -3.204 -4.362 1.00 94.75 90 ASN A C 1
ATOM 711 O O . ASN A 1 90 ? 11.644 -3.035 -3.201 1.00 94.75 90 ASN A O 1
ATOM 715 N N . LYS A 1 91 ? 13.304 -3.410 -4.654 1.00 95.06 91 LYS A N 1
ATOM 716 C CA . LYS A 1 91 ? 14.373 -3.467 -3.633 1.00 95.06 91 LYS A CA 1
ATOM 717 C C . LYS A 1 91 ? 14.529 -2.174 -2.833 1.00 95.06 91 LYS A C 1
ATOM 719 O O . LYS A 1 91 ? 15.083 -2.176 -1.737 1.00 95.06 91 LYS A O 1
ATOM 724 N N . ARG A 1 92 ? 14.127 -1.036 -3.402 1.00 95.94 92 ARG A N 1
ATOM 725 C CA . ARG A 1 92 ? 14.266 0.274 -2.751 1.00 95.94 92 ARG A CA 1
ATOM 726 C C . ARG A 1 92 ? 13.022 0.641 -1.966 1.00 95.94 92 ARG A C 1
ATOM 728 O O . ARG A 1 92 ? 13.177 1.172 -0.862 1.00 95.94 92 ARG A O 1
ATOM 735 N N . PHE A 1 93 ? 11.852 0.361 -2.545 1.00 97.25 93 PHE A N 1
ATOM 736 C CA . PHE A 1 93 ? 10.582 0.915 -2.086 1.00 97.25 93 PHE A CA 1
ATOM 737 C C . PHE A 1 93 ? 9.543 -0.115 -1.617 1.00 97.25 93 PHE A C 1
ATOM 739 O O . PHE A 1 93 ? 8.582 0.268 -0.955 1.00 97.25 93 PHE A O 1
ATOM 746 N N . SER A 1 94 ? 9.744 -1.408 -1.892 1.00 95.00 94 SER A N 1
ATOM 747 C CA . SER A 1 94 ? 8.848 -2.489 -1.453 1.00 95.00 94 SER A CA 1
ATOM 748 C C . SER A 1 94 ? 9.434 -3.307 -0.294 1.00 95.00 94 SER A C 1
ATOM 750 O O . SER A 1 94 ? 8.838 -3.380 0.780 1.00 95.00 94 SER A O 1
ATOM 752 N N . CYS A 1 95 ? 10.624 -3.888 -0.473 1.00 96.38 95 CYS A N 1
ATOM 753 C CA . CYS A 1 95 ? 11.344 -4.594 0.589 1.00 96.38 95 CYS A CA 1
ATOM 754 C C . CYS A 1 95 ? 12.854 -4.412 0.417 1.00 96.38 95 CYS A C 1
ATOM 756 O O . CYS A 1 95 ? 13.412 -4.763 -0.621 1.00 96.38 95 CYS A O 1
ATOM 758 N N . ARG A 1 96 ? 13.517 -3.882 1.448 1.00 96.25 96 ARG A N 1
ATOM 759 C CA . ARG A 1 96 ? 14.934 -3.478 1.439 1.00 96.25 96 ARG A CA 1
ATOM 760 C C . ARG A 1 96 ? 15.881 -4.502 2.052 1.00 96.25 96 ARG A C 1
ATOM 762 O O . ARG A 1 96 ? 17.066 -4.217 2.202 1.00 96.25 96 ARG A O 1
ATOM 769 N N . LEU A 1 97 ? 15.374 -5.663 2.457 1.00 95.44 97 LEU A N 1
ATOM 770 C CA . LEU A 1 97 ? 16.222 -6.744 2.946 1.00 95.44 97 LEU A CA 1
ATOM 771 C C . LEU A 1 97 ? 17.001 -7.354 1.776 1.00 95.44 97 LEU A C 1
ATOM 773 O O . LEU A 1 97 ? 16.415 -7.687 0.749 1.00 95.44 97 LEU A O 1
ATOM 777 N N . ASP A 1 98 ? 18.311 -7.548 1.953 1.00 91.44 98 ASP A N 1
ATOM 778 C CA . ASP A 1 98 ? 19.192 -8.107 0.913 1.00 91.44 98 ASP A CA 1
ATOM 779 C C . ASP A 1 98 ? 18.752 -9.505 0.457 1.00 91.44 98 ASP A C 1
ATOM 781 O O . ASP A 1 98 ? 18.945 -9.899 -0.692 1.00 91.44 98 ASP A O 1
ATOM 785 N N . THR A 1 99 ? 18.169 -10.272 1.380 1.00 91.44 99 THR A N 1
ATOM 786 C CA . THR A 1 99 ? 17.549 -11.566 1.099 1.00 91.44 99 THR A CA 1
ATOM 787 C C . THR A 1 99 ? 16.049 -11.434 1.275 1.00 91.44 99 THR A C 1
ATOM 789 O O . THR A 1 99 ? 15.585 -11.076 2.358 1.00 91.44 99 THR A O 1
ATOM 792 N N . THR A 1 100 ? 15.290 -11.768 0.231 1.00 88.44 100 THR A N 1
ATOM 793 C CA . THR A 1 100 ? 13.829 -11.804 0.297 1.00 88.44 100 THR A CA 1
ATOM 794 C C . THR A 1 100 ? 13.389 -12.789 1.386 1.00 88.44 100 THR A C 1
ATOM 796 O O . THR A 1 100 ? 13.749 -13.969 1.315 1.00 88.44 100 THR A O 1
ATOM 799 N N . PRO A 1 101 ? 12.620 -12.346 2.396 1.00 91.38 101 PRO A N 1
ATOM 800 C CA . PRO A 1 101 ? 12.153 -13.224 3.462 1.00 91.38 101 PRO A CA 1
ATOM 801 C C . PRO A 1 101 ? 11.296 -14.368 2.927 1.00 91.38 101 PRO A C 1
ATOM 803 O O . PRO A 1 101 ? 10.560 -14.208 1.950 1.00 91.38 101 PRO A O 1
ATOM 806 N N . ARG A 1 102 ? 11.344 -15.522 3.597 1.00 92.25 102 ARG A N 1
ATOM 807 C CA . ARG A 1 102 ? 10.593 -16.720 3.187 1.00 92.25 102 ARG A CA 1
ATOM 808 C C . ARG A 1 102 ? 9.088 -16.454 3.131 1.00 92.25 102 ARG A C 1
ATOM 810 O O . ARG A 1 102 ? 8.407 -16.958 2.243 1.00 92.25 102 ARG A O 1
ATOM 817 N N . GLU A 1 103 ? 8.595 -15.660 4.071 1.00 88.88 103 GLU A N 1
ATOM 818 C CA . GLU A 1 103 ? 7.204 -15.230 4.192 1.00 88.88 103 GLU A CA 1
ATOM 819 C C . GLU A 1 103 ? 6.751 -14.477 2.933 1.00 88.88 103 GLU A C 1
ATOM 821 O O . GLU A 1 103 ? 5.652 -14.714 2.438 1.00 88.88 103 GLU A O 1
ATOM 826 N N . LEU A 1 104 ? 7.625 -13.635 2.370 1.00 90.19 104 LEU A N 1
ATOM 827 C CA . LEU A 1 104 ? 7.350 -12.887 1.145 1.00 90.19 104 LEU A CA 1
ATOM 828 C C . LEU A 1 104 ? 7.506 -13.765 -0.107 1.00 90.19 104 LEU A C 1
ATOM 830 O O . LEU A 1 104 ? 6.698 -13.664 -1.026 1.00 90.19 104 LEU A O 1
ATOM 834 N N . ILE A 1 105 ? 8.486 -14.678 -0.128 1.00 90.94 105 ILE A N 1
ATOM 835 C CA . ILE A 1 105 ? 8.665 -15.639 -1.232 1.00 90.94 105 ILE A CA 1
ATOM 836 C C . ILE A 1 105 ? 7.404 -16.482 -1.433 1.00 90.94 105 ILE A C 1
ATOM 838 O O . ILE A 1 105 ? 6.966 -16.644 -2.569 1.00 90.94 105 ILE A O 1
ATOM 842 N N . ALA A 1 106 ? 6.817 -17.011 -0.356 1.00 89.38 106 ALA A N 1
ATOM 843 C CA . ALA A 1 106 ? 5.610 -17.831 -0.448 1.00 89.38 106 ALA A CA 1
ATOM 844 C C . ALA A 1 106 ? 4.439 -17.048 -1.069 1.00 89.38 106 ALA A C 1
ATOM 846 O O . ALA A 1 106 ? 3.814 -17.530 -2.012 1.00 89.38 106 ALA A O 1
ATOM 847 N N . ALA A 1 107 ? 4.209 -15.814 -0.606 1.00 88.12 107 ALA A N 1
ATOM 848 C CA . ALA A 1 107 ? 3.163 -14.944 -1.139 1.00 88.12 107 ALA A CA 1
ATOM 849 C C . ALA A 1 107 ? 3.380 -14.605 -2.626 1.00 88.12 107 ALA A C 1
ATOM 851 O O . ALA A 1 107 ? 2.451 -14.714 -3.424 1.00 88.12 107 ALA A O 1
ATOM 852 N N . ILE A 1 108 ? 4.615 -14.261 -3.019 1.00 88.50 108 ILE A N 1
ATOM 853 C CA . ILE A 1 108 ? 4.968 -13.990 -4.422 1.00 88.50 108 ILE A CA 1
ATOM 854 C C . ILE A 1 108 ? 4.750 -15.239 -5.285 1.00 88.50 108 ILE A C 1
ATOM 856 O O . ILE A 1 108 ? 4.195 -15.150 -6.375 1.00 88.50 108 ILE A O 1
ATOM 860 N N . GLN A 1 109 ? 5.168 -16.417 -4.814 1.00 91.06 109 GLN A N 1
ATOM 861 C CA . GLN A 1 109 ? 5.004 -17.662 -5.564 1.00 91.06 109 GLN A CA 1
ATOM 862 C C . GLN A 1 109 ? 3.536 -18.003 -5.806 1.00 91.06 109 GLN A C 1
ATOM 864 O O . GLN A 1 109 ? 3.199 -18.451 -6.900 1.00 91.06 109 GLN A O 1
ATOM 869 N N . ASP A 1 110 ? 2.672 -17.805 -4.815 1.00 88.38 110 ASP A N 1
ATOM 870 C CA . ASP A 1 110 ? 1.243 -18.066 -4.970 1.00 88.38 110 ASP A CA 1
ATOM 871 C C . ASP A 1 110 ? 0.579 -17.049 -5.909 1.00 88.38 110 ASP A C 1
ATOM 873 O O . ASP A 1 110 ? -0.166 -17.460 -6.800 1.00 88.38 110 ASP A O 1
ATOM 877 N N . ALA A 1 111 ? 0.944 -15.764 -5.819 1.00 87.62 111 ALA A N 1
ATOM 878 C CA . ALA A 1 111 ? 0.488 -14.735 -6.759 1.00 87.62 111 ALA A CA 1
ATOM 879 C C . ALA A 1 111 ? 0.934 -15.009 -8.209 1.00 87.62 111 ALA A C 1
ATOM 881 O O . ALA A 1 111 ? 0.176 -14.779 -9.149 1.00 87.62 111 ALA A O 1
ATOM 882 N N . THR A 1 112 ? 2.138 -15.551 -8.412 1.00 88.25 112 THR A N 1
ATOM 883 C CA . THR A 1 112 ? 2.646 -15.901 -9.750 1.00 88.25 112 THR A CA 1
ATOM 884 C C . THR A 1 112 ? 1.982 -17.153 -10.330 1.00 88.25 112 THR A C 1
ATOM 886 O O . THR A 1 112 ? 1.829 -17.250 -11.548 1.00 88.25 112 THR A O 1
ATOM 889 N N . LYS A 1 113 ? 1.582 -18.125 -9.495 1.00 93.75 113 LYS A N 1
ATOM 890 C CA . LYS A 1 113 ? 0.886 -19.342 -9.962 1.00 93.75 113 LYS A CA 1
ATOM 891 C C . LYS A 1 113 ? -0.483 -19.023 -10.556 1.00 93.75 113 LYS A C 1
ATOM 893 O O . LYS A 1 113 ? -0.853 -19.629 -11.560 1.00 93.75 113 LYS A O 1
ATOM 898 N N . ASP A 1 114 ? -1.214 -18.102 -9.936 1.00 93.88 114 ASP A N 1
ATOM 899 C CA . ASP A 1 114 ? -2.490 -17.606 -10.444 1.00 93.88 114 ASP A CA 1
ATOM 900 C C . ASP A 1 114 ? -2.569 -16.077 -10.300 1.00 93.88 114 ASP A C 1
ATOM 902 O O . ASP A 1 114 ? -3.050 -15.557 -9.289 1.00 93.88 114 ASP A O 1
ATOM 906 N N . PRO A 1 115 ? -2.135 -15.331 -11.331 1.00 92.31 115 PRO A N 1
ATOM 907 C CA . PRO A 1 115 ? -2.121 -13.877 -11.283 1.00 92.31 115 PRO A CA 1
ATOM 908 C C . PRO A 1 115 ? -3.494 -13.267 -11.610 1.00 92.31 115 PRO A C 1
ATOM 910 O O . PRO A 1 115 ? -3.573 -12.066 -11.875 1.00 92.31 115 PRO A O 1
ATOM 913 N N . THR A 1 116 ? -4.580 -14.057 -11.644 1.00 95.44 116 THR A N 1
ATOM 914 C CA . THR A 1 116 ? -5.898 -13.611 -12.126 1.00 95.44 116 THR A CA 1
ATOM 915 C C . THR A 1 116 ? -6.375 -12.351 -11.415 1.00 95.44 116 THR A C 1
ATOM 917 O O . THR A 1 116 ? -6.695 -11.376 -12.093 1.00 95.44 116 THR A O 1
ATOM 920 N N . VAL A 1 117 ? -6.393 -12.323 -10.080 1.00 94.94 117 VAL A N 1
ATOM 921 C CA . VAL A 1 117 ? -6.892 -11.160 -9.324 1.00 94.94 117 VAL A CA 1
ATOM 922 C C . VAL A 1 117 ? -5.979 -9.951 -9.525 1.00 94.94 117 VAL A C 1
ATOM 924 O O . VAL A 1 117 ? -6.447 -8.898 -9.960 1.00 94.94 117 VAL A O 1
ATOM 927 N N . GLN A 1 118 ? -4.670 -10.115 -9.304 1.00 93.19 118 GLN A N 1
ATOM 928 C CA . GLN A 1 118 ? -3.691 -9.031 -9.425 1.00 93.19 118 GLN A CA 1
ATOM 929 C C . GLN A 1 118 ? -3.711 -8.397 -10.819 1.00 93.19 118 GLN A C 1
ATOM 931 O O . GLN A 1 118 ? -3.822 -7.180 -10.933 1.00 93.19 118 GLN A O 1
ATOM 936 N N . MET A 1 119 ? -3.665 -9.198 -11.883 1.00 93.88 119 MET A N 1
ATOM 937 C CA . MET A 1 119 ? -3.636 -8.685 -13.257 1.00 93.88 119 MET A CA 1
ATOM 938 C C . MET A 1 119 ? -4.967 -8.092 -13.712 1.00 93.88 119 MET A C 1
ATOM 940 O O . MET A 1 119 ? -4.986 -7.260 -14.614 1.00 93.88 119 MET A O 1
ATOM 944 N N . THR A 1 120 ? -6.085 -8.526 -13.128 1.00 95.75 120 THR A N 1
ATOM 945 C CA . THR A 1 120 ? -7.405 -7.961 -13.446 1.00 95.75 120 THR A CA 1
ATOM 946 C C . THR A 1 120 ? -7.612 -6.627 -12.751 1.00 95.75 120 THR A C 1
ATOM 948 O O . THR A 1 120 ? -8.093 -5.677 -13.367 1.00 95.75 120 THR A O 1
ATOM 951 N N . MET A 1 121 ? -7.256 -6.554 -11.470 1.00 93.88 121 MET A N 1
ATOM 952 C CA . MET A 1 121 ? -7.583 -5.412 -10.624 1.00 93.88 121 MET A CA 1
ATOM 953 C C . MET A 1 121 ? -6.493 -4.351 -10.621 1.00 93.88 121 MET A C 1
ATOM 955 O O . MET A 1 121 ? -6.801 -3.167 -10.696 1.00 93.88 121 MET A O 1
ATOM 959 N N . PHE A 1 122 ? -5.229 -4.753 -10.587 1.00 92.88 122 PHE A N 1
ATOM 960 C CA . PHE A 1 122 ? -4.104 -3.849 -10.379 1.00 92.88 122 PHE A CA 1
ATOM 961 C C . PHE A 1 122 ? -3.202 -3.764 -11.615 1.00 92.88 122 PHE A C 1
ATOM 963 O O . PHE A 1 122 ? -3.152 -2.732 -12.281 1.00 92.88 122 PHE A O 1
ATOM 970 N N . GLY A 1 123 ? -2.545 -4.861 -11.978 1.00 92.19 123 GLY A N 1
ATOM 971 C CA . GLY A 1 123 ? -1.543 -4.910 -13.040 1.00 92.19 123 GLY A CA 1
ATOM 972 C C . GLY A 1 123 ? -0.188 -5.403 -12.534 1.00 92.19 123 GLY A C 1
ATOM 973 O O . GLY A 1 123 ? -0.094 -6.070 -11.501 1.00 92.19 123 GLY A O 1
ATOM 974 N N . LEU A 1 124 ? 0.862 -5.101 -13.300 1.00 87.56 124 LEU A N 1
ATOM 975 C CA . LEU A 1 124 ? 2.203 -5.656 -13.089 1.00 87.56 124 LEU A CA 1
ATOM 976 C C . LEU A 1 124 ? 3.062 -4.859 -12.104 1.00 87.56 124 LEU A C 1
ATOM 978 O O . LEU A 1 124 ? 3.957 -5.442 -11.498 1.00 87.56 124 LEU A O 1
ATOM 982 N N . SER A 1 125 ? 2.836 -3.552 -11.961 1.00 89.06 125 SER A N 1
ATOM 983 C CA . SER A 1 125 ? 3.729 -2.682 -11.193 1.00 89.06 125 SER A CA 1
ATOM 984 C C . SER A 1 125 ? 2.994 -1.563 -10.459 1.00 89.06 125 SER A C 1
ATOM 986 O O . SER A 1 125 ? 1.926 -1.109 -10.867 1.00 89.06 125 SER A O 1
ATOM 988 N N . ASP A 1 126 ? 3.620 -1.072 -9.388 1.00 90.19 126 ASP A N 1
ATOM 989 C CA . ASP A 1 126 ? 3.096 0.016 -8.557 1.00 90.19 126 ASP A CA 1
ATOM 990 C C . ASP A 1 126 ? 3.023 1.374 -9.267 1.00 90.19 126 ASP A C 1
ATOM 992 O O . ASP A 1 126 ? 2.257 2.252 -8.868 1.00 90.19 126 ASP A O 1
ATOM 996 N N . PHE A 1 127 ? 3.833 1.568 -10.306 1.00 91.19 127 PHE A N 1
ATOM 997 C CA . PHE A 1 127 ? 3.910 2.808 -11.083 1.00 91.19 127 PHE A CA 1
ATOM 998 C C . PHE A 1 127 ? 3.027 2.806 -12.333 1.00 91.19 127 PHE A C 1
ATOM 1000 O O . PHE A 1 127 ? 2.808 3.873 -12.908 1.00 91.19 127 PHE A O 1
ATOM 1007 N N . ASN A 1 128 ? 2.467 1.657 -12.722 1.00 91.56 128 ASN A N 1
ATOM 1008 C CA . ASN A 1 128 ? 1.600 1.546 -13.890 1.00 91.56 128 ASN A CA 1
ATOM 1009 C C . ASN A 1 128 ? 0.446 0.566 -13.641 1.00 91.56 128 ASN A C 1
ATOM 1011 O O . ASN A 1 128 ? 0.467 -0.607 -14.029 1.00 91.56 128 ASN A O 1
ATOM 1015 N N . VAL A 1 129 ? -0.589 1.076 -12.973 1.00 92.00 129 VAL A N 1
ATOM 1016 C CA . VAL A 1 129 ? -1.807 0.321 -12.674 1.00 92.00 129 VAL A CA 1
ATOM 1017 C C . VAL A 1 129 ? -2.690 0.303 -13.917 1.00 92.00 129 VAL A C 1
ATOM 1019 O O . VAL A 1 129 ? -3.291 1.306 -14.301 1.00 92.00 129 VAL A O 1
ATOM 1022 N N . THR A 1 130 ? -2.777 -0.860 -14.553 1.00 92.44 130 THR A N 1
ATOM 1023 C CA . THR A 1 130 ? -3.509 -1.069 -15.812 1.00 92.44 130 THR A CA 1
ATOM 1024 C C . THR A 1 130 ? -4.862 -1.754 -15.616 1.00 92.44 130 THR A C 1
ATOM 1026 O O . THR A 1 130 ? -5.707 -1.710 -16.516 1.00 92.44 130 THR A O 1
ATOM 1029 N N . GLY A 1 131 ? -5.088 -2.350 -14.441 1.00 92.88 131 GLY A N 1
ATOM 1030 C CA . GLY A 1 131 ? -6.308 -3.072 -14.086 1.00 92.88 131 GLY A CA 1
ATOM 1031 C C . GLY A 1 131 ? -7.512 -2.180 -13.761 1.00 92.88 131 GLY A C 1
ATOM 1032 O O . GLY A 1 131 ? -7.485 -0.952 -13.905 1.00 92.88 131 GLY A O 1
ATOM 1033 N N . SER A 1 132 ? -8.603 -2.810 -13.317 1.00 93.19 132 SER A N 1
ATOM 1034 C CA . SER A 1 132 ? -9.879 -2.137 -13.025 1.00 93.19 132 SER A CA 1
ATOM 1035 C C . SER A 1 132 ? -9.793 -1.081 -11.916 1.00 93.19 132 SER A C 1
ATOM 1037 O O . SER A 1 132 ? -10.568 -0.125 -11.931 1.00 93.19 132 SER A O 1
ATOM 1039 N N . LEU A 1 133 ? -8.829 -1.188 -10.997 1.00 90.88 133 LEU A N 1
ATOM 1040 C CA . LEU A 1 133 ? -8.642 -0.243 -9.893 1.00 90.88 133 LEU A CA 1
ATOM 1041 C C . LEU A 1 133 ? -7.982 1.072 -10.313 1.00 90.88 133 LEU A C 1
ATOM 1043 O O . LEU A 1 133 ? -7.966 2.004 -9.516 1.00 90.88 133 LEU A O 1
ATOM 1047 N N . ARG A 1 134 ? -7.454 1.192 -11.539 1.00 89.69 134 ARG A N 1
ATOM 1048 C CA . ARG A 1 134 ? -6.638 2.348 -11.968 1.00 89.69 134 ARG A CA 1
ATOM 1049 C C . ARG A 1 134 ? -7.286 3.716 -11.717 1.00 89.69 134 ARG A C 1
ATOM 1051 O O . ARG A 1 134 ? -6.585 4.689 -11.471 1.00 89.69 134 ARG A O 1
ATOM 1058 N N . THR A 1 135 ? -8.617 3.796 -11.804 1.00 84.19 135 THR A N 1
ATOM 1059 C CA . THR A 1 135 ? -9.392 5.033 -11.604 1.00 84.19 135 THR A CA 1
ATOM 1060 C C . THR A 1 135 ? -10.160 5.055 -10.288 1.00 84.19 135 THR A C 1
ATOM 1062 O O . THR A 1 135 ? -10.946 5.975 -10.071 1.00 84.19 135 THR A O 1
ATOM 1065 N N . LEU A 1 136 ? -9.993 4.046 -9.431 1.00 82.12 136 LEU A N 1
ATOM 1066 C CA . LEU A 1 136 ? -10.690 3.996 -8.156 1.00 82.12 136 LEU A CA 1
ATOM 1067 C C . LEU A 1 136 ? -10.205 5.154 -7.275 1.00 82.12 136 LEU A C 1
ATOM 1069 O O . LEU A 1 136 ? -9.004 5.300 -7.029 1.00 82.12 136 LEU A O 1
ATOM 1073 N N . SER A 1 137 ? -11.164 5.978 -6.852 1.00 81.69 137 SER A N 1
ATOM 1074 C CA . SER A 1 137 ? -11.002 7.039 -5.863 1.00 81.69 137 SER A CA 1
ATOM 1075 C C . SER A 1 137 ? -12.146 6.946 -4.858 1.00 81.69 137 SER A C 1
ATOM 1077 O O . SER A 1 137 ? -13.289 7.233 -5.203 1.00 81.69 137 SER A O 1
ATOM 1079 N N . LEU A 1 138 ? -11.840 6.531 -3.633 1.00 77.75 138 LEU A N 1
ATOM 1080 C CA . LEU A 1 138 ? -12.772 6.460 -2.503 1.00 77.75 138 LEU A CA 1
ATOM 1081 C C . LEU A 1 138 ? -12.287 7.341 -1.338 1.00 77.75 138 LEU A C 1
ATOM 1083 O O . LEU A 1 138 ? -12.569 7.066 -0.180 1.00 77.75 138 LEU A O 1
ATOM 1087 N N . GLU A 1 139 ? -11.524 8.405 -1.625 1.00 82.19 139 GLU A N 1
ATOM 1088 C CA . GLU A 1 139 ? -10.973 9.297 -0.587 1.00 82.19 139 GLU A CA 1
ATOM 1089 C C . GLU A 1 139 ? -12.077 9.941 0.275 1.00 82.19 139 GLU A C 1
ATOM 1091 O O . GLU A 1 139 ? -11.889 10.117 1.475 1.00 82.19 139 GLU A O 1
ATOM 1096 N N . ASP A 1 140 ? -13.256 10.227 -0.292 1.00 85.69 140 ASP A N 1
ATOM 1097 C CA . ASP A 1 140 ? -14.382 10.795 0.464 1.00 85.69 140 ASP A CA 1
ATOM 1098 C C . ASP A 1 140 ? -14.925 9.858 1.555 1.00 85.69 140 ASP A C 1
ATOM 1100 O O . ASP A 1 140 ? -15.488 10.332 2.548 1.00 85.69 140 ASP A O 1
ATOM 1104 N N . ASP A 1 141 ? -14.707 8.547 1.423 1.00 89.31 141 ASP A N 1
ATOM 1105 C CA . ASP A 1 141 ? -15.154 7.559 2.405 1.00 89.31 141 ASP A CA 1
ATOM 1106 C C . ASP A 1 141 ? -14.338 7.605 3.700 1.00 89.31 141 ASP A C 1
ATOM 1108 O O . ASP A 1 141 ? -14.836 7.177 4.740 1.00 89.31 141 ASP A O 1
ATOM 1112 N N . LEU A 1 142 ? -13.157 8.236 3.702 1.00 90.31 142 LEU A N 1
ATOM 1113 C CA . LEU A 1 142 ? -12.377 8.473 4.924 1.00 90.31 142 LEU A CA 1
ATOM 1114 C C . LEU A 1 142 ? -13.164 9.240 5.989 1.00 90.31 142 LEU A C 1
ATOM 1116 O O . LEU A 1 142 ? -12.971 9.020 7.183 1.00 90.31 142 LEU A O 1
ATOM 1120 N N . LYS A 1 143 ? -14.098 10.101 5.574 1.00 91.94 143 LYS A N 1
ATOM 1121 C CA . LYS A 1 143 ? -14.957 10.874 6.485 1.00 91.94 143 LYS A CA 1
ATOM 1122 C C . LYS A 1 143 ? -15.946 9.988 7.247 1.00 91.94 143 LYS A C 1
ATOM 1124 O O . LYS A 1 143 ? -16.452 10.403 8.289 1.00 91.94 143 LYS A O 1
ATOM 1129 N N . LYS A 1 144 ? -16.214 8.770 6.755 1.00 92.75 144 LYS A N 1
ATOM 1130 C CA . LYS A 1 144 ? -17.036 7.762 7.445 1.00 92.75 144 LYS A CA 1
ATOM 1131 C C . LYS A 1 144 ? -16.306 7.163 8.650 1.00 92.75 144 LYS A C 1
ATOM 1133 O O . LYS A 1 144 ? -16.956 6.610 9.531 1.00 92.75 144 LYS A O 1
ATOM 1138 N N . LEU A 1 145 ? -14.979 7.292 8.723 1.00 93.25 145 LEU A N 1
ATOM 1139 C CA . LEU A 1 145 ? -14.177 6.814 9.845 1.00 93.25 145 LEU A CA 1
ATOM 1140 C C . LEU A 1 145 ? -14.276 7.806 11.016 1.00 93.25 145 LEU A C 1
ATOM 1142 O O . LEU A 1 145 ? -13.465 8.722 11.189 1.00 93.25 145 LEU A O 1
ATOM 1146 N N . THR A 1 146 ? -15.334 7.645 11.806 1.00 95.81 146 THR A N 1
ATOM 1147 C CA . THR A 1 146 ? -15.627 8.458 12.992 1.00 95.81 146 THR A CA 1
ATOM 1148 C C . THR A 1 146 ? -15.254 7.726 14.279 1.00 95.81 146 THR A C 1
ATOM 1150 O O . THR A 1 146 ? -15.006 6.521 14.276 1.00 95.81 146 THR A O 1
ATOM 1153 N N . ALA A 1 147 ? -15.261 8.437 15.409 1.00 96.06 147 ALA A N 1
ATOM 1154 C CA . ALA A 1 147 ? -15.081 7.821 16.726 1.00 96.06 147 ALA A CA 1
ATOM 1155 C C . ALA A 1 147 ? -16.193 6.814 17.097 1.00 96.06 147 ALA A C 1
ATOM 1157 O O . ALA A 1 147 ? -16.005 6.027 18.017 1.00 96.06 147 ALA A O 1
ATOM 1158 N N . GLU A 1 148 ? -17.338 6.835 16.406 1.00 95.94 148 GLU A N 1
ATOM 1159 C CA . GLU A 1 148 ? -18.396 5.830 16.579 1.00 95.94 148 GLU A CA 1
ATOM 1160 C C . GLU A 1 148 ? -18.103 4.560 15.771 1.00 95.94 148 GLU A C 1
ATOM 1162 O O . GLU A 1 148 ? -18.366 3.461 16.248 1.00 95.94 148 GLU A O 1
ATOM 1167 N N . VAL A 1 149 ? -17.536 4.705 14.568 1.00 93.69 149 VAL A N 1
ATOM 1168 C CA . VAL A 1 149 ? -17.228 3.581 13.666 1.00 93.69 149 VAL A CA 1
ATOM 1169 C C . VAL A 1 149 ? -15.941 2.863 14.079 1.00 93.69 149 VAL A C 1
ATOM 1171 O O . VAL A 1 149 ? -15.889 1.638 14.059 1.00 93.69 149 VAL A O 1
ATOM 1174 N N . VAL A 1 150 ? -14.911 3.612 14.482 1.00 94.12 150 VAL A N 1
ATOM 1175 C CA . VAL A 1 150 ? -13.613 3.082 14.932 1.00 94.12 150 VAL A CA 1
ATOM 1176 C C . VAL A 1 150 ? -13.248 3.671 16.303 1.00 94.12 150 VAL A C 1
ATOM 1178 O O . VAL A 1 150 ? -12.394 4.555 16.407 1.00 94.12 150 VAL A O 1
ATOM 1181 N N . PRO A 1 151 ? -13.897 3.218 17.392 1.00 94.19 151 PRO A N 1
ATOM 1182 C CA . PRO A 1 151 ? -13.729 3.812 18.722 1.00 94.19 151 PRO A CA 1
ATOM 1183 C C . PRO A 1 151 ? -12.307 3.686 19.289 1.00 94.19 151 PRO A C 1
ATOM 1185 O O . PRO A 1 151 ? -11.874 4.570 20.031 1.00 94.19 151 PRO A O 1
ATOM 1188 N N . GLY A 1 152 ? -11.562 2.644 18.897 1.00 94.00 152 GLY A N 1
ATOM 1189 C CA . GLY A 1 152 ? -10.135 2.472 19.217 1.00 94.00 152 GLY A CA 1
ATOM 1190 C C . GLY A 1 152 ? -9.199 3.408 18.439 1.00 94.00 152 GLY A C 1
ATOM 1191 O O . GLY A 1 152 ? -8.015 3.514 18.746 1.00 94.00 152 GLY A O 1
ATOM 1192 N N . GLY A 1 153 ? -9.724 4.145 17.456 1.00 95.62 153 GLY A N 1
ATOM 1193 C CA . GLY A 1 153 ? -8.945 4.994 16.563 1.00 95.62 153 GLY A CA 1
ATOM 1194 C C . GLY A 1 153 ? -8.293 4.223 15.415 1.00 95.62 153 GLY A C 1
ATOM 1195 O O . GLY A 1 153 ? -8.630 3.078 15.129 1.00 95.62 153 GLY A O 1
ATOM 1196 N N . ILE A 1 154 ? -7.365 4.887 14.728 1.00 96.12 154 ILE A N 1
ATOM 1197 C CA . ILE A 1 154 ? -6.659 4.374 13.551 1.00 96.12 154 ILE A CA 1
ATOM 1198 C C . ILE A 1 154 ? -5.155 4.508 13.782 1.00 96.12 154 ILE A C 1
ATOM 1200 O O . ILE A 1 154 ? -4.664 5.587 14.129 1.00 96.12 154 ILE A O 1
ATOM 1204 N N . LEU A 1 155 ? -4.414 3.429 13.531 1.00 97.44 155 LEU A N 1
ATOM 1205 C CA . LEU A 1 155 ? -2.958 3.447 13.479 1.00 97.44 155 LEU A CA 1
ATOM 1206 C C . LEU A 1 155 ? -2.474 3.335 12.032 1.00 97.44 155 LEU A C 1
ATOM 1208 O O . LEU A 1 155 ? -2.618 2.295 11.395 1.00 97.44 155 LEU A O 1
ATOM 1212 N N . LEU A 1 156 ? -1.830 4.390 11.545 1.00 97.12 156 LEU A N 1
ATOM 1213 C CA . LEU A 1 156 ? -1.110 4.398 10.277 1.00 97.12 156 LEU A CA 1
ATOM 1214 C C . LEU A 1 156 ? 0.349 4.008 10.507 1.00 97.12 156 LEU A C 1
ATOM 1216 O O . LEU A 1 156 ? 1.020 4.552 11.390 1.00 97.12 156 LEU A O 1
ATOM 1220 N N . MET A 1 157 ? 0.844 3.085 9.688 1.00 97.56 157 MET A N 1
ATOM 1221 C CA . MET A 1 157 ? 2.215 2.587 9.728 1.00 97.56 157 MET A CA 1
ATOM 1222 C C . MET A 1 157 ? 2.762 2.483 8.310 1.00 97.56 157 MET A C 1
ATOM 1224 O O . MET A 1 157 ? 2.207 1.744 7.503 1.00 97.56 157 MET A O 1
ATOM 1228 N N . ASN A 1 158 ? 3.849 3.191 8.015 1.00 97.56 158 ASN A N 1
ATOM 1229 C CA . ASN A 1 158 ? 4.565 3.063 6.745 1.00 97.56 158 ASN A CA 1
ATOM 1230 C C . ASN A 1 158 ? 6.077 3.256 6.928 1.00 97.56 158 ASN A C 1
ATOM 1232 O O . ASN A 1 158 ? 6.543 3.843 7.913 1.00 97.56 158 ASN A O 1
ATOM 1236 N N . GLY A 1 159 ? 6.863 2.747 5.986 1.00 98.19 159 GLY A N 1
ATOM 1237 C CA . GLY A 1 159 ? 8.303 2.984 5.947 1.00 98.19 159 GLY A CA 1
ATOM 1238 C C . GLY A 1 159 ? 8.678 4.403 5.522 1.00 98.19 159 GLY A C 1
ATOM 1239 O O . GLY A 1 159 ? 7.911 5.133 4.895 1.00 98.19 159 GLY A O 1
ATOM 1240 N N . TYR A 1 160 ? 9.909 4.816 5.820 1.00 97.50 160 TYR A N 1
ATOM 1241 C CA . TYR A 1 160 ? 10.461 6.045 5.255 1.00 97.50 160 TYR A CA 1
ATOM 1242 C C . TYR A 1 160 ? 10.599 5.963 3.733 1.00 97.50 160 TYR A C 1
ATOM 1244 O O . TYR A 1 160 ? 10.294 6.934 3.038 1.00 97.50 160 TYR A O 1
ATOM 1252 N N . PHE A 1 161 ? 10.995 4.794 3.235 1.00 97.69 161 PHE A N 1
ATOM 1253 C CA . PHE A 1 161 ? 11.218 4.509 1.820 1.00 97.69 161 PHE A CA 1
ATOM 1254 C C . PHE A 1 161 ? 10.015 3.824 1.156 1.00 97.69 161 PHE A C 1
ATOM 1256 O O . PHE A 1 161 ? 10.176 3.199 0.125 1.00 97.69 161 PHE A O 1
ATOM 1263 N N . ASP A 1 162 ? 8.832 3.859 1.755 1.00 97.81 162 ASP A N 1
ATOM 1264 C CA . ASP A 1 162 ? 7.668 3.085 1.310 1.00 97.81 162 ASP A CA 1
ATOM 1265 C C . ASP A 1 162 ? 7.124 3.541 -0.061 1.00 97.81 162 ASP A C 1
ATOM 1267 O O . ASP A 1 162 ? 7.118 4.732 -0.351 1.00 97.81 162 ASP A O 1
ATOM 1271 N N . VAL A 1 163 ? 6.602 2.648 -0.903 1.00 95.00 163 VAL A N 1
ATOM 1272 C CA . VAL A 1 163 ? 5.787 3.055 -2.070 1.00 95.00 163 VAL A CA 1
ATOM 1273 C C . VAL A 1 163 ? 4.568 3.899 -1.656 1.00 95.00 163 VAL A C 1
ATOM 1275 O O . VAL A 1 163 ? 4.197 4.847 -2.354 1.00 95.00 163 VAL A O 1
ATOM 1278 N N . ALA A 1 164 ? 4.008 3.630 -0.474 1.00 94.06 164 ALA A N 1
ATOM 1279 C CA . ALA A 1 164 ? 2.983 4.421 0.197 1.00 94.06 164 ALA A CA 1
ATOM 1280 C C . ALA A 1 164 ? 3.602 5.653 0.890 1.00 94.06 164 ALA A C 1
ATOM 1282 O O . ALA A 1 164 ? 3.735 5.721 2.116 1.00 94.06 164 ALA A O 1
ATOM 1283 N N . GLN A 1 165 ? 4.016 6.635 0.087 1.00 94.31 165 GLN A N 1
ATOM 1284 C CA . GLN A 1 165 ? 4.599 7.891 0.573 1.00 94.31 165 GLN A CA 1
ATOM 1285 C C . GLN A 1 165 ? 3.579 8.769 1.310 1.00 94.31 165 GLN A C 1
ATOM 1287 O O . GLN A 1 165 ? 2.373 8.522 1.292 1.00 94.31 165 GLN A O 1
ATOM 1292 N N . ASP A 1 166 ? 4.073 9.854 1.910 1.00 92.94 166 ASP A N 1
ATOM 1293 C CA . ASP A 1 166 ? 3.271 10.791 2.699 1.00 92.94 166 ASP A CA 1
ATOM 1294 C C . ASP A 1 166 ? 2.048 11.336 1.934 1.00 92.94 166 ASP A C 1
ATOM 1296 O O . ASP A 1 166 ? 1.003 11.505 2.549 1.00 92.94 166 ASP A O 1
ATOM 1300 N N . ASP A 1 167 ? 2.127 11.547 0.609 1.00 90.44 167 ASP A N 1
ATOM 1301 C CA . ASP A 1 167 ? 0.968 11.974 -0.204 1.00 90.44 167 ASP A CA 1
ATOM 1302 C C . ASP A 1 167 ? -0.169 10.938 -0.113 1.00 90.44 167 ASP A C 1
ATOM 1304 O O . ASP A 1 167 ? -1.321 11.301 0.105 1.00 90.44 167 ASP A O 1
ATOM 1308 N N . CYS A 1 168 ? 0.153 9.642 -0.191 1.00 91.25 168 CYS A N 1
ATOM 1309 C CA . CYS A 1 168 ? -0.812 8.547 -0.060 1.00 91.25 168 CYS A CA 1
ATOM 1310 C C . CYS A 1 168 ? -1.379 8.429 1.361 1.00 91.25 168 CYS A C 1
ATOM 1312 O O . CYS A 1 168 ? -2.556 8.122 1.524 1.00 91.25 168 CYS A O 1
ATOM 1314 N N . MET A 1 169 ? -0.552 8.662 2.383 1.00 92.75 169 MET A N 1
ATOM 1315 C CA . MET A 1 169 ? -0.924 8.457 3.787 1.00 92.75 169 MET A CA 1
ATOM 1316 C C . MET A 1 169 ? -1.670 9.648 4.398 1.00 92.75 169 MET A C 1
ATOM 1318 O O . MET A 1 169 ? -2.495 9.462 5.291 1.00 92.75 169 MET A O 1
ATOM 1322 N N . LEU A 1 170 ? -1.399 10.871 3.933 1.00 92.88 170 LEU A N 1
ATOM 1323 C CA . LEU A 1 170 ? -1.909 12.099 4.543 1.00 92.88 170 LEU A CA 1
ATOM 1324 C C . LEU A 1 170 ? -3.444 12.153 4.638 1.00 92.88 170 LEU A C 1
ATOM 1326 O O . LEU A 1 170 ? -3.922 12.497 5.718 1.00 92.88 170 LEU A O 1
ATOM 1330 N N . PRO A 1 171 ? -4.230 11.762 3.612 1.00 92.19 171 PRO A N 1
ATOM 1331 C CA . PRO A 1 171 ? -5.687 11.751 3.726 1.00 92.19 171 PRO A CA 1
ATOM 1332 C C . PRO A 1 171 ? -6.187 10.883 4.885 1.00 92.19 171 PRO A C 1
ATOM 1334 O O . PRO A 1 171 ? -7.074 11.298 5.625 1.00 92.19 171 PRO A O 1
ATOM 1337 N N . PHE A 1 172 ? -5.578 9.716 5.118 1.00 92.00 172 PHE A N 1
ATOM 1338 C CA . PHE A 1 172 ? -5.941 8.852 6.245 1.00 92.00 172 PHE A CA 1
ATOM 1339 C C . PHE A 1 172 ? -5.673 9.505 7.603 1.00 92.00 172 PHE A C 1
ATOM 1341 O O . PHE A 1 172 ? -6.289 9.136 8.598 1.00 92.00 172 PHE A O 1
ATOM 1348 N N . PHE A 1 173 ? -4.733 10.448 7.664 1.00 94.31 173 PHE A N 1
ATOM 1349 C CA . PHE A 1 173 ? -4.408 11.178 8.882 1.00 94.31 173 PHE A CA 1
ATOM 1350 C C . PHE A 1 173 ? -5.322 12.388 9.106 1.00 94.31 173 PHE A C 1
ATOM 1352 O O . PHE A 1 173 ? -5.583 12.741 10.255 1.00 94.31 173 PHE A O 1
ATOM 1359 N N . THR A 1 174 ? -5.788 13.035 8.035 1.00 94.31 174 THR A N 1
ATOM 1360 C CA . THR A 1 174 ? -6.480 14.332 8.119 1.00 94.31 174 THR A CA 1
ATOM 1361 C C . THR A 1 174 ? -7.989 14.272 7.928 1.00 94.31 174 THR A C 1
ATOM 1363 O O . THR A 1 174 ? -8.682 15.134 8.461 1.00 94.31 174 THR A O 1
ATOM 1366 N N . GLU A 1 175 ? -8.501 13.315 7.155 1.00 94.19 175 GLU A N 1
ATOM 1367 C CA . GLU A 1 175 ? -9.924 13.246 6.795 1.00 94.19 175 GLU A CA 1
ATOM 1368 C C . GLU A 1 175 ? -10.811 12.552 7.847 1.00 94.19 175 GLU A C 1
ATOM 1370 O O . GLU A 1 175 ? -11.933 13.022 8.065 1.00 94.19 175 GLU A O 1
ATOM 1375 N N . PRO A 1 176 ? -10.375 11.464 8.522 1.00 94.69 176 PRO A N 1
ATOM 1376 C CA . PRO A 1 176 ? -11.158 10.863 9.597 1.00 94.69 176 PRO A CA 1
ATOM 1377 C C . PRO A 1 176 ? -11.416 11.837 10.748 1.00 94.69 176 PRO A C 1
ATOM 1379 O O . PRO A 1 176 ? -10.559 12.632 11.128 1.00 94.69 176 PRO A O 1
ATOM 1382 N N . SER A 1 177 ? -12.586 11.712 11.376 1.00 96.19 177 SER A N 1
ATOM 1383 C CA . SER A 1 177 ? -12.879 12.405 12.644 1.00 96.19 177 SER A CA 1
ATOM 1384 C C . SER A 1 177 ? -12.525 11.563 13.876 1.00 96.19 177 SER A C 1
ATOM 1386 O O . SER A 1 177 ? -12.591 12.052 15.006 1.00 96.19 177 SER A O 1
ATOM 1388 N N . ALA A 1 178 ? -12.151 10.296 13.673 1.00 95.81 178 ALA A N 1
ATOM 1389 C CA . ALA A 1 178 ? -11.592 9.432 14.704 1.00 95.81 178 ALA A CA 1
ATOM 1390 C C . ALA A 1 178 ? -10.184 9.878 15.136 1.00 95.81 178 ALA A C 1
ATOM 1392 O O . ALA A 1 178 ? -9.503 10.642 14.453 1.00 95.81 178 ALA A O 1
ATOM 1393 N N . LYS A 1 179 ? -9.706 9.357 16.273 1.00 96.88 179 LYS A N 1
ATOM 1394 C CA . LYS A 1 179 ? -8.304 9.539 16.669 1.00 96.88 179 LYS A CA 1
ATOM 1395 C C . LYS A 1 179 ? -7.407 8.802 15.680 1.00 96.88 179 LYS A C 1
ATOM 1397 O O . LYS A 1 179 ? -7.568 7.598 15.507 1.00 96.88 179 LYS A O 1
ATOM 1402 N N . VAL A 1 180 ? -6.432 9.497 15.104 1.00 96.88 180 VAL A N 1
ATOM 1403 C CA . VAL A 1 180 ? -5.437 8.882 14.220 1.00 96.88 180 VAL A CA 1
ATOM 1404 C C . VAL A 1 180 ? -4.040 9.069 14.793 1.00 96.88 180 VAL A C 1
ATOM 1406 O O . VAL A 1 180 ? -3.656 10.164 15.210 1.00 96.88 180 VAL A O 1
ATOM 1409 N N . LYS A 1 181 ? -3.263 7.990 14.805 1.00 97.50 181 LYS A N 1
ATOM 1410 C CA . LYS A 1 181 ? -1.838 7.991 15.127 1.00 97.50 181 LYS A CA 1
ATOM 1411 C C . LYS A 1 181 ? -1.071 7.530 13.902 1.00 97.50 181 LYS A C 1
ATOM 1413 O O . LYS A 1 181 ? -1.450 6.547 13.279 1.00 97.50 181 LYS A O 1
ATOM 1418 N N . TRP A 1 182 ? 0.022 8.209 13.577 1.00 97.75 182 TRP A N 1
ATOM 1419 C CA . TRP A 1 182 ? 0.854 7.857 12.432 1.00 97.75 182 TRP A CA 1
ATOM 1420 C C . TRP A 1 182 ? 2.299 7.628 12.871 1.00 97.75 182 TRP A C 1
ATOM 1422 O O . TRP A 1 182 ? 2.922 8.498 13.482 1.00 97.75 182 TRP A O 1
ATOM 1432 N N . ILE A 1 183 ? 2.811 6.428 12.601 1.00 97.75 183 ILE A N 1
ATOM 1433 C CA . ILE A 1 183 ? 4.177 6.002 12.901 1.00 97.75 183 ILE A CA 1
ATOM 1434 C C . ILE A 1 183 ? 4.906 5.719 11.590 1.00 97.75 183 ILE A C 1
ATOM 1436 O O . ILE A 1 183 ? 4.452 4.917 10.777 1.00 97.75 183 ILE A O 1
ATOM 1440 N N . ARG A 1 184 ? 6.073 6.347 11.425 1.00 97.38 184 ARG A N 1
ATOM 1441 C CA . ARG A 1 184 ? 6.944 6.146 10.267 1.00 97.38 184 ARG A CA 1
ATOM 1442 C C . ARG A 1 184 ? 8.227 5.420 10.666 1.00 97.38 184 ARG A C 1
ATOM 1444 O O . ARG A 1 184 ? 8.921 5.836 11.596 1.00 97.38 184 ARG A O 1
ATOM 1451 N N . PHE A 1 185 ? 8.540 4.342 9.957 1.00 98.38 185 PHE A N 1
ATOM 1452 C CA . PHE A 1 185 ? 9.681 3.465 10.227 1.00 98.38 185 PHE A CA 1
ATOM 1453 C C . PHE A 1 185 ? 10.903 3.914 9.422 1.00 98.38 185 PHE A C 1
ATOM 1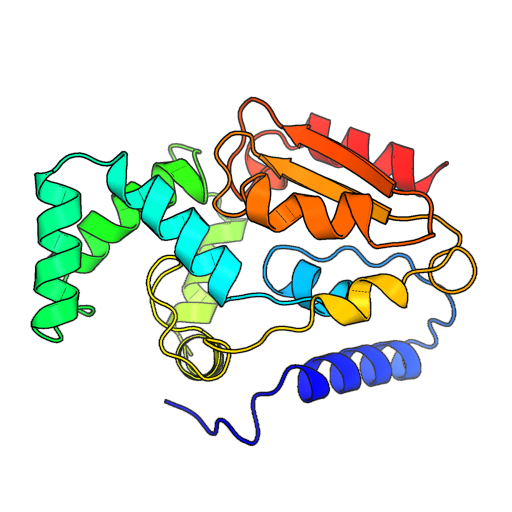455 O O . PHE A 1 185 ? 10.952 3.770 8.202 1.00 98.38 185 PHE A O 1
ATOM 1462 N N . GLY A 1 186 ? 11.881 4.514 10.106 1.00 97.69 186 GLY A N 1
ATOM 1463 C CA . GLY A 1 186 ? 12.988 5.246 9.480 1.00 97.69 186 GLY A CA 1
ATOM 1464 C C . GLY A 1 186 ? 13.913 4.422 8.578 1.00 97.69 186 GLY A C 1
ATOM 1465 O O . GLY A 1 186 ? 14.589 5.004 7.732 1.00 97.69 186 GLY A O 1
ATOM 1466 N N . LEU A 1 187 ? 13.963 3.099 8.747 1.00 97.31 187 LEU A N 1
ATOM 1467 C CA . LEU A 1 187 ? 14.831 2.206 7.968 1.00 97.31 187 LEU A CA 1
ATOM 1468 C C . LEU A 1 187 ? 14.043 1.265 7.046 1.00 97.31 187 LEU A C 1
ATOM 1470 O O . LEU A 1 187 ? 14.651 0.488 6.312 1.00 97.31 187 LEU A O 1
ATOM 1474 N N . SER A 1 188 ? 12.714 1.363 7.059 1.00 98.31 188 SE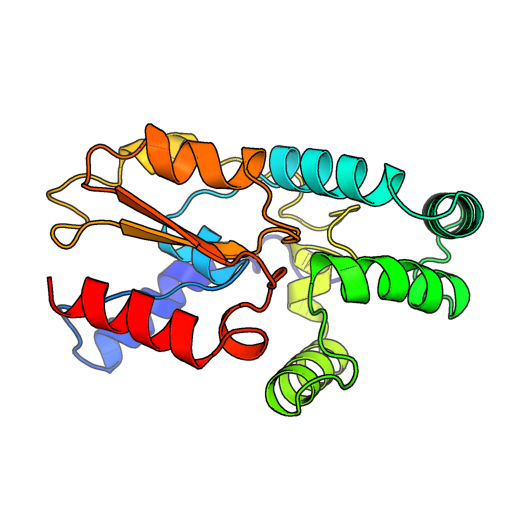R A N 1
ATOM 1475 C CA . SER A 1 188 ? 11.813 0.475 6.328 1.00 98.31 188 SER A CA 1
ATOM 1476 C C . SER A 1 188 ? 11.292 1.100 5.030 1.00 98.31 188 SER A C 1
ATOM 1478 O O . SER A 1 188 ? 11.295 2.324 4.852 1.00 98.31 188 SER A O 1
ATOM 1480 N N . SER A 1 189 ? 10.818 0.243 4.136 1.00 97.56 189 SER A N 1
ATOM 1481 C CA . SER A 1 189 ? 10.015 0.548 2.956 1.00 97.56 189 SER A CA 1
ATOM 1482 C C . SER A 1 189 ? 8.588 0.015 3.141 1.00 97.56 189 SER A C 1
ATOM 1484 O O . SER A 1 189 ? 8.002 0.266 4.191 1.00 97.56 189 SER A O 1
ATOM 1486 N N . HIS A 1 190 ? 8.019 -0.698 2.165 1.00 97.19 190 HIS A N 1
ATOM 1487 C CA . HIS A 1 190 ? 6.661 -1.238 2.245 1.00 97.19 190 HIS A CA 1
ATOM 1488 C C . HIS A 1 190 ? 6.544 -2.457 3.162 1.00 97.19 190 HIS A C 1
ATOM 1490 O O . HIS A 1 190 ? 5.442 -2.943 3.362 1.00 97.19 190 HIS A O 1
ATOM 1496 N N . CYS A 1 191 ? 7.634 -2.985 3.728 1.00 96.75 191 CYS A N 1
ATOM 1497 C CA . CYS A 1 191 ? 7.612 -4.181 4.573 1.00 96.75 191 CYS A CA 1
ATOM 1498 C C . CYS A 1 191 ? 8.146 -3.921 5.997 1.00 96.75 191 CYS A C 1
ATOM 1500 O O . CYS A 1 191 ? 8.986 -4.698 6.466 1.00 96.75 191 CYS A O 1
ATOM 1502 N N . PRO A 1 192 ? 7.675 -2.896 6.739 1.00 97.44 192 PRO A N 1
ATOM 1503 C CA . PRO A 1 192 ? 8.215 -2.578 8.064 1.00 97.44 192 PRO A CA 1
ATOM 1504 C C . PRO A 1 192 ? 8.079 -3.732 9.069 1.00 97.44 192 PRO A C 1
ATOM 1506 O O . PRO A 1 192 ? 8.906 -3.877 9.967 1.00 97.44 192 PRO A O 1
ATOM 1509 N N . GLN A 1 193 ? 7.085 -4.605 8.890 1.00 96.69 193 GLN A N 1
ATOM 1510 C CA . GLN A 1 193 ? 6.898 -5.823 9.679 1.00 96.69 193 GLN A CA 1
ATOM 1511 C C . GLN A 1 193 ? 8.034 -6.848 9.507 1.00 96.69 193 GLN A C 1
ATOM 1513 O O . GLN A 1 193 ? 8.243 -7.676 10.393 1.00 96.69 193 GLN A O 1
ATOM 1518 N N . LEU A 1 194 ? 8.784 -6.782 8.403 1.00 96.44 194 LEU A N 1
ATOM 1519 C CA . LEU A 1 194 ? 9.945 -7.632 8.113 1.00 96.44 194 LEU A CA 1
ATOM 1520 C C . LEU A 1 194 ? 11.269 -6.870 8.284 1.00 96.44 194 LEU A C 1
ATOM 1522 O O . LEU A 1 194 ? 12.256 -7.445 8.729 1.00 96.44 194 LEU A O 1
ATOM 1526 N N . GLU A 1 195 ? 11.300 -5.581 7.941 1.00 97.50 195 GLU A N 1
ATOM 1527 C CA . GLU A 1 195 ? 12.511 -4.748 7.955 1.00 97.50 195 GLU A CA 1
ATOM 1528 C C . GLU A 1 195 ? 12.858 -4.223 9.358 1.00 97.50 195 GLU A C 1
ATOM 1530 O O . GLU A 1 195 ? 14.032 -4.126 9.713 1.00 97.50 195 GLU A O 1
ATOM 1535 N N . GLU A 1 196 ? 11.849 -3.913 10.179 1.00 97.75 196 GLU A N 1
ATOM 1536 C CA . GLU A 1 196 ? 11.996 -3.420 11.555 1.00 97.75 196 GLU A CA 1
ATOM 1537 C C . GLU A 1 196 ? 11.010 -4.131 12.509 1.00 97.75 196 GLU A C 1
ATOM 1539 O O . GLU A 1 196 ? 10.333 -3.491 13.320 1.00 97.75 196 GLU A O 1
ATOM 1544 N N . THR A 1 197 ? 10.940 -5.468 12.433 1.00 97.12 197 THR A N 1
ATOM 1545 C CA . THR A 1 197 ? 9.932 -6.319 13.103 1.00 97.12 197 THR A CA 1
ATOM 1546 C C . THR A 1 197 ? 9.669 -5.961 14.565 1.00 97.12 197 THR A C 1
ATOM 1548 O O . THR A 1 197 ? 8.518 -5.772 14.950 1.00 97.12 197 THR A O 1
ATOM 1551 N N . GLU A 1 198 ? 10.707 -5.832 15.398 1.00 98.06 198 GLU A N 1
ATOM 1552 C CA . GLU A 1 198 ? 10.525 -5.534 16.828 1.00 98.06 198 GLU A CA 1
ATOM 1553 C C . GLU A 1 198 ? 9.837 -4.184 17.056 1.00 98.06 198 GLU A C 1
ATOM 1555 O O . GLU A 1 198 ? 8.944 -4.067 17.901 1.00 98.06 198 GLU A O 1
ATOM 1560 N N . LYS A 1 199 ? 10.217 -3.159 16.283 1.00 98.25 199 LYS A N 1
ATOM 1561 C CA . LYS A 1 199 ? 9.592 -1.836 16.371 1.00 98.25 199 LYS A CA 1
ATOM 1562 C C . LYS A 1 199 ? 8.160 -1.886 15.863 1.00 98.25 199 LYS A C 1
ATOM 1564 O O . LYS A 1 199 ? 7.298 -1.270 16.485 1.00 98.25 199 LYS A O 1
ATOM 1569 N N . PHE A 1 200 ? 7.911 -2.613 14.773 1.00 98.44 200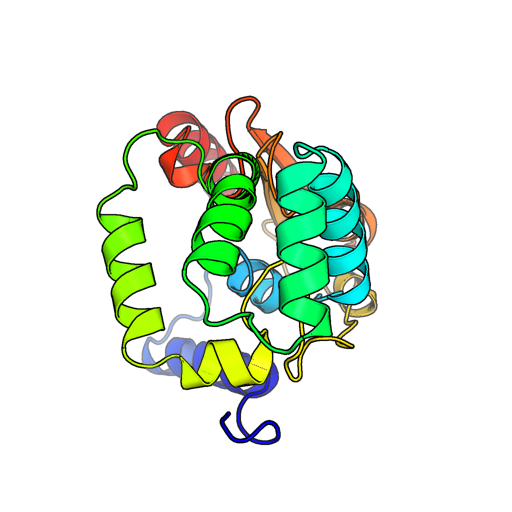 PHE A N 1
ATOM 1570 C CA . PHE A 1 200 ? 6.576 -2.777 14.203 1.00 98.44 200 PHE A CA 1
ATOM 1571 C C . PHE A 1 200 ? 5.626 -3.434 15.208 1.00 98.44 200 PHE A C 1
ATOM 1573 O O . PHE A 1 200 ? 4.600 -2.855 15.563 1.00 98.44 200 PHE A O 1
ATOM 1580 N N . VAL A 1 201 ? 6.014 -4.589 15.753 1.00 98.19 201 VAL A N 1
ATOM 1581 C CA . VAL A 1 201 ? 5.220 -5.328 16.745 1.00 98.19 201 VAL A CA 1
ATOM 1582 C C . VAL A 1 201 ? 5.019 -4.505 18.017 1.00 98.19 201 VAL A C 1
ATOM 1584 O O . VAL A 1 201 ? 3.919 -4.480 18.559 1.00 98.19 201 VAL A O 1
ATOM 1587 N N . THR A 1 202 ? 6.042 -3.779 18.477 1.00 98.38 202 THR A N 1
ATOM 1588 C CA . THR A 1 202 ? 5.918 -2.903 19.655 1.00 98.38 202 THR A CA 1
ATOM 1589 C C . THR A 1 202 ? 4.944 -1.749 19.412 1.00 98.38 202 THR A C 1
ATOM 1591 O O . THR A 1 202 ? 4.161 -1.407 20.297 1.00 98.38 202 THR A O 1
ATOM 1594 N N . ALA A 1 203 ? 5.002 -1.119 18.238 1.00 98.12 203 ALA A N 1
ATOM 1595 C CA . ALA A 1 203 ? 4.121 -0.016 17.869 1.00 98.12 203 ALA A CA 1
ATOM 1596 C C . ALA A 1 203 ? 2.658 -0.468 17.785 1.00 98.12 203 ALA A C 1
ATOM 1598 O O . ALA A 1 203 ? 1.795 0.157 18.405 1.00 98.12 203 ALA A O 1
ATOM 1599 N N . LEU A 1 204 ? 2.411 -1.577 17.082 1.00 98.06 204 LEU A N 1
ATOM 1600 C CA . LEU A 1 204 ? 1.091 -2.184 16.954 1.00 98.06 204 LEU A CA 1
ATOM 1601 C C . LEU A 1 204 ? 0.557 -2.655 18.312 1.00 98.06 204 LEU A C 1
ATOM 1603 O O . LEU A 1 204 ? -0.556 -2.310 18.686 1.00 98.06 204 LEU A O 1
ATOM 1607 N N . GLY A 1 205 ? 1.367 -3.382 19.084 1.00 98.00 205 GLY A N 1
ATOM 1608 C CA . GLY A 1 205 ? 0.962 -3.912 20.386 1.00 98.00 205 GLY A CA 1
ATOM 1609 C C . GLY A 1 205 ? 0.597 -2.825 21.395 1.00 98.00 205 GLY A C 1
ATOM 1610 O O . GLY A 1 205 ? -0.357 -3.000 22.141 1.00 98.00 205 GLY A O 1
ATOM 1611 N N . LYS A 1 206 ? 1.304 -1.686 21.392 1.00 97.50 206 LYS A N 1
ATOM 1612 C CA . LYS A 1 206 ? 0.930 -0.526 22.219 1.00 97.50 206 LYS A CA 1
ATOM 1613 C C . LYS A 1 206 ? -0.419 0.050 21.807 1.00 97.50 206 LYS A C 1
ATOM 1615 O O . LYS A 1 206 ? -1.235 0.319 22.668 1.00 97.50 206 LYS A O 1
ATOM 1620 N N . PHE A 1 207 ? -0.649 0.211 20.507 1.00 97.69 207 PHE A N 1
ATOM 1621 C CA . PHE A 1 207 ? -1.913 0.743 20.007 1.00 97.69 207 PHE A CA 1
ATOM 1622 C C . PHE A 1 207 ? -3.107 -0.153 20.353 1.00 97.69 207 PHE A C 1
ATOM 1624 O O . PHE A 1 207 ? -4.130 0.359 20.773 1.00 97.69 207 PHE A O 1
ATOM 1631 N N . LEU A 1 208 ? -2.959 -1.477 20.248 1.00 96.50 208 LEU A N 1
ATOM 1632 C CA . LEU A 1 208 ? -4.021 -2.432 20.596 1.00 96.50 208 LEU A CA 1
ATOM 1633 C C . LEU A 1 208 ? -4.303 -2.527 22.110 1.00 96.50 208 LEU A C 1
ATOM 1635 O O . LEU A 1 208 ? -5.250 -3.194 22.516 1.00 96.50 208 LEU A O 1
ATOM 1639 N N . GLN A 1 209 ? -3.454 -1.935 22.955 1.00 93.75 209 GLN A N 1
ATOM 1640 C CA . GLN A 1 209 ? -3.605 -1.925 24.415 1.00 93.75 209 GLN A CA 1
ATOM 1641 C C . GLN A 1 209 ? -4.083 -0.574 24.969 1.00 93.75 209 GLN A C 1
ATOM 1643 O O . GLN A 1 209 ? -4.441 -0.523 26.149 1.00 93.75 209 GLN A O 1
ATOM 1648 N N . ASP A 1 210 ? -4.027 0.490 24.160 1.00 82.94 210 ASP A N 1
ATOM 1649 C CA . ASP A 1 210 ? -4.418 1.864 24.513 1.00 82.94 210 ASP A CA 1
ATOM 1650 C C . ASP A 1 210 ? -5.952 2.039 24.479 1.00 82.94 210 ASP A C 1
ATOM 1652 O O . ASP A 1 210 ? -6.472 2.797 25.336 1.00 82.94 210 ASP A O 1
#

InterPro domains:
  IPR029058 Alpha/Beta hydrolase fold [G3DSA:3.40.50.1820] (2-41)
  IPR029058 Alpha/Beta hydrolase fold [G3DSA:3.40.50.1820] (42-209)
  IPR029058 Alpha/Beta hydrolase fold [SSF53474] (6-209)

Secondary structure (DSSP, 8-state):
---TTTS-HHHHHHHHHHHHHHHT--S------THHHHHHH---BHHHHHHHHHHHHTTS-HHHHHHHHHHHHTT-TTSHHHHHHHHHHHHHHT---SS--HHHHHHHHHHHH--HHHHHHT-SBTTB--SGGGG-B-GGGGGG--TTT-TT-EEEEEETT-SS-HHHHHHHHHS-SS-EEEEEETT-SS-HHHHSHHHHHHHHHHHTT-

Radius of gyration: 17.79 Å; chains: 1; bounding box: 40×34×51 Å

pLDDT: mean 93.35, std 5.55, range [62.06, 98.44]

Organism: Talaromyces pinophilus (NCBI:txid128442)